Protein AF-0000000079329919 (afdb_homodimer)

Nearest PDB structures (foldseek):
  3fn9-assembly2_C  TM=5.606E-01  e=7.679E-01  Bacteroides fragilis NCTC 9343
  5t99-assembly1_A  TM=4.012E-01  e=4.952E-01  Bacteroides uniformis
  8dhe-assembly1_C  TM=5.163E-01  e=2.430E+00  Tannerella forsythia
  5t99-assembly2_B  TM=3.836E-01  e=5.231E-01  Bacteroides uniformis
  3fn9-assembly2_C  TM=5.616E-01  e=5.674E-01  Bacteroides fragilis NCTC 9343

Radius of gyration: 20.64 Å; Cα contacts (8 Å, |Δi|>4): 459; chains: 2; bounding box: 26×61×51 Å

Foldseek 3Di:
DQDQVNLVVVLVVVVQFFPFKWKAAPNDIDTFHWDDWDDDRFKIKTKTKDALVGAAKIAWIFTAGPVRDTPDTDGDIDGDHNPDMDIDMDMDGDDDDDD/DQDQVNLVVVLVVVVQFFPFKWKAAPNDIDTFHWDDWDDDRFKIKTKTKDALVGFAKIAWIFTAGPVGDTPDTDGDIDGDHNPDMDIDMDMDGDDDDDD

Organism: NCBI:txid704125

Secondary structure (DSSP, 8-state):
-B-HHHHHHHHHHHHHHEEEEEEEETTEEEEE-EEEEEEETTEEEEEEEE-TT--EEEEEEEEEETTS-EEEEE---EEE-SSS-EEEEEEEEEEE---/-B-HHHHHHHHHHHHHHEEEEEEEETTEEEEE-EEEEEEETTEEEEEEEE-TT--EEEEEEEEEETTS-EEEEE---EEE-SSS-EEEEEEEEEEE---

Structure (mmCIF, N/CA/C/O backbone):
data_AF-0000000079329919-model_v1
#
loop_
_entity.id
_entity.type
_entity.pdbx_description
1 polymer 'Uncharacterized protein'
#
loop_
_atom_site.group_PDB
_atom_site.id
_atom_site.type_symbol
_atom_site.label_atom_id
_atom_site.label_alt_id
_atom_site.label_comp_id
_atom_site.label_asym_id
_atom_site.label_entity_id
_atom_site.label_seq_id
_atom_site.pdbx_PDB_ins_code
_atom_site.Cartn_x
_atom_site.Cartn_y
_atom_site.Cartn_z
_atom_site.occupancy
_atom_site.B_iso_or_equiv
_atom_site.auth_seq_id
_atom_site.auth_comp_id
_atom_site.auth_asym_id
_atom_site.auth_atom_id
_atom_site.pdbx_PDB_model_num
ATOM 1 N N . MET A 1 1 ? -3.332 -14.57 -0.593 1 87.69 1 MET A N 1
ATOM 2 C CA . MET A 1 1 ? -3.223 -13.797 0.636 1 87.69 1 MET A CA 1
ATOM 3 C C . MET A 1 1 ? -1.919 -13 0.662 1 87.69 1 MET A C 1
ATOM 5 O O . MET A 1 1 ? -0.884 -13.484 0.2 1 87.69 1 MET A O 1
ATOM 9 N N . ILE A 1 2 ? -1.932 -11.758 1.037 1 95.25 2 ILE A N 1
ATOM 10 C CA . ILE A 1 2 ? -0.717 -10.984 1.27 1 95.25 2 ILE A CA 1
ATOM 11 C C . ILE A 1 2 ? -0.01 -11.5 2.523 1 95.25 2 ILE A C 1
ATOM 13 O O . ILE A 1 2 ? -0.656 -11.781 3.533 1 95.25 2 ILE A O 1
ATOM 17 N N . THR A 1 3 ? 1.274 -11.625 2.455 1 96.31 3 THR A N 1
ATOM 18 C CA . THR A 1 3 ? 2.027 -12.141 3.594 1 96.31 3 THR A CA 1
ATOM 19 C C . THR A 1 3 ? 2.33 -11.023 4.59 1 96.31 3 THR A C 1
ATOM 21 O O . THR A 1 3 ? 2.201 -9.844 4.266 1 96.31 3 THR A O 1
ATOM 24 N N . GLU A 1 4 ? 2.742 -11.438 5.84 1 95.75 4 GLU A N 1
ATOM 25 C CA . GLU A 1 4 ? 3.186 -10.445 6.82 1 95.75 4 GLU A CA 1
ATOM 26 C C . GLU A 1 4 ? 4.391 -9.664 6.309 1 95.75 4 GLU A C 1
ATOM 28 O O . GLU A 1 4 ? 4.461 -8.445 6.48 1 95.75 4 GLU A O 1
ATOM 33 N N . LYS A 1 5 ? 5.309 -10.359 5.703 1 96.69 5 LYS A N 1
ATOM 34 C CA . LYS A 1 5 ? 6.469 -9.688 5.125 1 96.69 5 LYS A CA 1
ATOM 35 C C . LYS A 1 5 ? 6.051 -8.703 4.035 1 96.69 5 LYS A C 1
ATOM 37 O O . LYS A 1 5 ? 6.602 -7.605 3.936 1 96.69 5 LYS A O 1
ATOM 42 N N . GLY A 1 6 ? 5.09 -9.148 3.199 1 97 6 GLY A N 1
ATOM 43 C CA . GLY A 1 6 ? 4.562 -8.266 2.17 1 97 6 GLY A CA 1
ATOM 44 C C . GLY A 1 6 ? 3.951 -6.996 2.73 1 97 6 GLY A C 1
ATOM 45 O O . GLY A 1 6 ? 4.238 -5.898 2.248 1 97 6 GLY A O 1
ATOM 46 N N . ILE A 1 7 ? 3.225 -7.137 3.789 1 97.44 7 ILE A N 1
ATOM 47 C CA . ILE A 1 7 ? 2.578 -5.996 4.426 1 97.44 7 ILE A CA 1
ATOM 48 C C . ILE A 1 7 ? 3.637 -5.031 4.957 1 97.44 7 ILE A C 1
ATOM 50 O O . ILE A 1 7 ? 3.551 -3.822 4.738 1 97.44 7 ILE A O 1
ATOM 54 N N . ASN A 1 8 ? 4.609 -5.594 5.586 1 97.5 8 ASN A N 1
ATOM 55 C CA . ASN A 1 8 ? 5.656 -4.758 6.168 1 97.5 8 ASN A CA 1
ATOM 56 C C . ASN A 1 8 ? 6.445 -4.016 5.094 1 97.5 8 ASN A C 1
ATOM 58 O O . ASN A 1 8 ? 6.781 -2.844 5.262 1 97.5 8 ASN A O 1
ATOM 62 N N . LYS A 1 9 ? 6.719 -4.645 4.016 1 97.75 9 LYS A N 1
ATOM 63 C CA . LYS A 1 9 ? 7.453 -3.994 2.932 1 97.75 9 LYS A CA 1
ATOM 64 C C . LYS A 1 9 ? 6.621 -2.885 2.293 1 97.75 9 LYS A C 1
ATOM 66 O O . LYS A 1 9 ? 7.137 -1.801 2.01 1 97.75 9 LYS A O 1
ATOM 71 N N . ILE A 1 10 ? 5.355 -3.166 2.096 1 97.56 10 ILE A N 1
ATOM 72 C CA . ILE A 1 10 ? 4.473 -2.162 1.509 1 97.56 10 ILE A CA 1
ATOM 73 C C . ILE A 1 10 ? 4.336 -0.978 2.463 1 97.56 10 ILE A C 1
ATOM 75 O O . ILE A 1 10 ? 4.406 0.179 2.039 1 97.56 10 ILE A O 1
ATOM 79 N N . ALA A 1 11 ? 4.168 -1.298 3.752 1 97.69 11 ALA A N 1
ATOM 80 C CA . ALA A 1 11 ? 4.09 -0.236 4.75 1 97.69 11 ALA A CA 1
ATOM 81 C C . ALA A 1 11 ? 5.332 0.646 4.715 1 97.69 11 ALA A C 1
ATOM 83 O O . ALA A 1 11 ? 5.234 1.875 4.711 1 97.69 11 ALA A O 1
ATOM 84 N N . ASN A 1 12 ? 6.418 0.042 4.594 1 97.5 12 ASN A N 1
ATOM 85 C CA . ASN A 1 12 ? 7.672 0.789 4.559 1 97.5 12 ASN A CA 1
ATOM 86 C C . ASN A 1 12 ? 7.789 1.623 3.287 1 97.5 12 ASN A C 1
ATOM 88 O O . ASN A 1 12 ? 8.352 2.719 3.309 1 97.5 12 ASN A O 1
ATOM 92 N N . LEU A 1 13 ? 7.316 1.142 2.213 1 97.25 13 LEU A N 1
ATOM 93 C CA . LEU A 1 13 ? 7.305 1.908 0.972 1 97.25 13 LEU A CA 1
ATOM 94 C C . LEU A 1 13 ? 6.434 3.152 1.109 1 97.25 13 LEU A C 1
ATOM 96 O O . LEU A 1 13 ? 6.797 4.227 0.626 1 97.25 13 LEU A O 1
ATOM 100 N N . ILE A 1 14 ? 5.352 2.963 1.767 1 97.88 14 ILE A N 1
ATOM 101 C CA . ILE A 1 14 ? 4.449 4.094 1.963 1 97.88 14 ILE A CA 1
ATOM 102 C C . ILE A 1 14 ? 5.121 5.141 2.85 1 97.88 14 ILE A C 1
ATOM 104 O O . ILE A 1 14 ? 5.07 6.336 2.555 1 97.88 14 ILE A O 1
ATOM 108 N N . VAL A 1 15 ? 5.73 4.66 3.898 1 97.81 15 VAL A N 1
ATOM 109 C CA . VAL A 1 15 ? 6.441 5.57 4.789 1 97.81 15 VAL A CA 1
ATOM 110 C C . VAL A 1 15 ? 7.508 6.328 4.008 1 97.81 15 VAL A C 1
ATOM 112 O O . VAL A 1 15 ? 7.672 7.539 4.18 1 97.81 15 VAL A O 1
ATOM 115 N N . GLY A 1 16 ? 8.18 5.637 3.168 1 97.5 16 GLY A N 1
ATOM 116 C CA . GLY A 1 16 ? 9.219 6.25 2.354 1 97.5 16 GLY A CA 1
ATOM 117 C C . GLY A 1 16 ? 8.672 7.262 1.361 1 97.5 16 GLY A C 1
ATOM 118 O O . GLY A 1 16 ? 9.398 8.148 0.914 1 97.5 16 GLY A O 1
ATOM 119 N N . LEU A 1 17 ? 7.469 7.105 0.936 1 97.69 17 LEU A N 1
ATOM 120 C CA . LEU A 1 17 ? 6.793 8 0.004 1 97.69 17 LEU A CA 1
ATOM 121 C C . LEU A 1 17 ? 6.48 9.336 0.666 1 97.69 17 LEU A C 1
ATOM 123 O O . LEU A 1 17 ? 6.492 10.383 0.005 1 97.69 17 LEU A O 1
ATOM 127 N N . VAL A 1 18 ? 6.277 9.344 2.002 1 98.44 18 VAL A N 1
ATOM 128 C CA . VAL A 1 18 ? 5.859 10.531 2.734 1 98.44 18 VAL A CA 1
ATOM 129 C C . VAL A 1 18 ? 7.086 11.359 3.115 1 98.44 18 VAL A C 1
ATOM 131 O O . VAL A 1 18 ? 7.961 10.883 3.84 1 98.44 18 VAL A O 1
ATOM 134 N N . LYS A 1 19 ? 7.152 12.516 2.635 1 98.5 19 LYS A N 1
ATOM 135 C CA . LYS A 1 19 ? 8.242 13.43 2.955 1 98.5 19 LYS A CA 1
ATOM 136 C C . LYS A 1 19 ? 7.98 14.164 4.27 1 98.5 19 LYS A C 1
ATOM 138 O O . LYS A 1 19 ? 8.891 14.344 5.082 1 98.5 19 LYS A O 1
ATOM 143 N N . LYS A 1 20 ? 6.746 14.617 4.445 1 98.75 20 LYS A N 1
ATOM 144 C CA . LYS A 1 20 ? 6.395 15.438 5.602 1 98.75 20 LYS A CA 1
ATOM 145 C C . LYS A 1 20 ? 4.883 15.516 5.781 1 98.75 20 LYS A C 1
ATOM 147 O O . LYS A 1 20 ? 4.125 15.156 4.879 1 98.75 20 LYS A O 1
ATOM 152 N N . GLY A 1 21 ? 4.477 15.938 6.992 1 98.75 21 GLY A N 1
ATOM 153 C CA . GLY A 1 21 ? 3.145 16.469 7.207 1 98.75 21 GLY A CA 1
ATOM 154 C C . GLY A 1 21 ? 3.049 17.969 6.922 1 98.75 21 GLY A C 1
ATOM 155 O O . GLY A 1 21 ? 4.059 18.672 6.949 1 98.75 21 GLY A O 1
ATOM 156 N N . GLN A 1 22 ? 1.877 18.406 6.637 1 98.69 22 GLN A N 1
ATOM 157 C CA . GLN A 1 22 ? 1.579 19.828 6.465 1 98.69 22 GLN A CA 1
ATOM 158 C C . GLN A 1 22 ? 0.211 20.172 7.043 1 98.69 22 GLN A C 1
ATOM 160 O O . GLN A 1 22 ? -0.762 19.438 6.836 1 98.69 22 GLN A O 1
ATOM 165 N N . VAL A 1 23 ? 0.198 21.25 7.801 1 98.69 23 VAL A N 1
ATOM 166 C CA . VAL A 1 23 ? -1.065 21.719 8.367 1 98.69 23 VAL A CA 1
ATOM 167 C C . VAL A 1 23 ? -1.223 23.219 8.109 1 98.69 23 VAL A C 1
ATOM 169 O O . VAL A 1 23 ? -0.235 23.922 7.898 1 98.69 23 VAL A O 1
ATOM 172 N N . THR A 1 24 ? -2.432 23.656 8.117 1 98.5 24 THR A N 1
ATOM 173 C CA . THR A 1 24 ? -2.715 25.094 8.125 1 98.5 24 THR A CA 1
ATOM 174 C C . THR A 1 24 ? -3.141 25.547 9.516 1 98.5 24 THR A C 1
ATOM 176 O O . THR A 1 24 ? -4.09 25 10.086 1 98.5 24 THR A O 1
ATOM 179 N N . VAL A 1 25 ? -2.391 26.5 10.023 1 97.75 25 VAL A N 1
ATOM 180 C CA . VAL A 1 25 ? -2.678 27.078 11.328 1 97.75 25 VAL A CA 1
ATOM 181 C C . VAL A 1 25 ? -2.979 28.562 11.188 1 97.75 25 VAL A C 1
ATOM 183 O O . VAL A 1 25 ? -2.104 29.344 10.812 1 97.75 25 VAL A O 1
ATOM 186 N N . GLU A 1 26 ? -4.227 28.922 11.461 1 97.5 26 GLU A N 1
ATOM 187 C CA . GLU A 1 26 ? -4.641 30.312 11.344 1 97.5 26 GLU A CA 1
ATOM 188 C C . GLU A 1 26 ? -4.32 30.875 9.961 1 97.5 26 GLU A C 1
ATOM 190 O O . GLU A 1 26 ? -3.758 31.969 9.844 1 97.5 26 GLU A O 1
ATOM 195 N N . GLY A 1 27 ? -4.441 30.047 8.984 1 97.19 27 GLY A N 1
ATOM 196 C CA . GLY A 1 27 ? -4.316 30.484 7.602 1 97.19 27 GLY A CA 1
ATOM 197 C C . GLY A 1 27 ? -2.908 30.344 7.055 1 97.19 27 GLY A C 1
ATOM 198 O O . GLY A 1 27 ? -2.666 30.594 5.875 1 97.19 27 GLY A O 1
ATOM 199 N N . ILE A 1 28 ? -1.953 29.953 7.914 1 98 28 ILE A N 1
ATOM 200 C CA . ILE A 1 28 ? -0.567 29.812 7.484 1 98 28 ILE A CA 1
ATOM 201 C C . ILE A 1 28 ? -0.213 28.328 7.391 1 98 28 ILE A C 1
ATOM 203 O O . ILE A 1 28 ? -0.409 27.578 8.344 1 98 28 ILE A O 1
ATOM 207 N N . THR A 1 29 ? 0.323 27.953 6.285 1 98.25 29 THR A N 1
ATOM 208 C CA . THR A 1 29 ? 0.735 26.562 6.082 1 98.25 29 THR A CA 1
ATOM 209 C C . THR A 1 29 ? 2.088 26.297 6.734 1 98.25 29 THR A C 1
ATOM 211 O O . THR A 1 29 ? 3.033 27.078 6.551 1 98.25 29 THR A O 1
ATOM 214 N N . LYS A 1 30 ? 2.154 25.234 7.5 1 98.38 30 LYS A N 1
ATOM 215 C CA . LYS A 1 30 ? 3.371 24.844 8.211 1 98.38 30 LYS A CA 1
ATOM 216 C C . LYS A 1 30 ? 3.707 23.375 7.973 1 98.38 30 LYS A C 1
ATOM 218 O O . LYS A 1 30 ? 2.814 22.531 7.953 1 98.38 30 LYS A O 1
ATOM 223 N N . ASP A 1 31 ? 4.984 23.094 7.875 1 98.38 31 ASP A N 1
ATOM 224 C CA . ASP A 1 31 ? 5.453 21.719 7.762 1 98.38 31 ASP A CA 1
ATOM 225 C C . ASP A 1 31 ? 5.586 21.078 9.133 1 98.38 31 ASP A C 1
ATOM 227 O O . ASP A 1 31 ? 5.895 21.75 10.117 1 98.38 31 ASP A O 1
ATOM 231 N N . VAL A 1 32 ? 5.289 19.844 9.117 1 98.56 32 VAL A N 1
ATOM 232 C CA . VAL A 1 32 ? 5.422 19.062 10.336 1 98.56 32 VAL A CA 1
ATOM 233 C C . VAL A 1 32 ? 6.215 17.781 10.047 1 98.56 32 VAL A C 1
ATOM 235 O O . VAL A 1 32 ? 5.934 17.078 9.07 1 98.56 32 VAL A O 1
ATOM 238 N N . GLU A 1 33 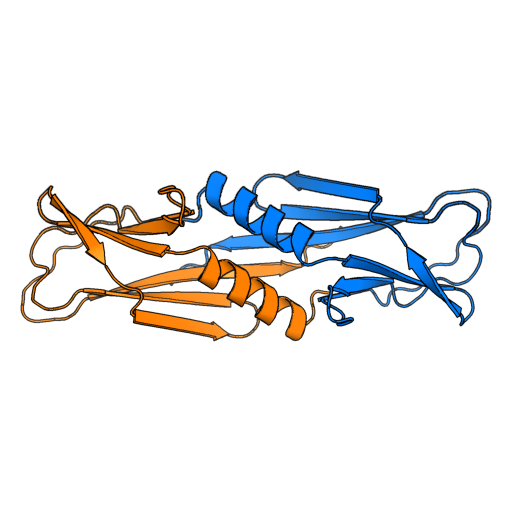? 7.199 17.5 10.898 1 97.94 33 GLU A N 1
ATOM 239 C CA . GLU A 1 33 ? 7.945 16.266 10.742 1 97.94 33 GLU A CA 1
ATOM 240 C C . GLU A 1 33 ? 7.117 15.055 11.195 1 97.94 33 GLU A C 1
ATOM 242 O O . GLU A 1 33 ? 6.293 15.172 12.102 1 97.94 33 GLU A O 1
ATOM 247 N N . LEU A 1 34 ? 7.41 13.922 10.594 1 98.44 34 LEU A N 1
ATOM 248 C CA . LEU A 1 34 ? 6.789 12.695 11.078 1 98.44 34 LEU A CA 1
ATOM 249 C C . LEU A 1 34 ? 7.258 12.367 12.492 1 98.44 34 LEU A C 1
ATOM 251 O O . LEU A 1 34 ? 8.461 12.375 12.766 1 98.44 34 LEU A O 1
ATOM 255 N N . TYR A 1 35 ? 6.293 12.117 13.297 1 98.38 35 TYR A N 1
ATOM 256 C CA . TYR A 1 35 ? 6.594 11.836 14.695 1 98.38 35 TYR A CA 1
ATOM 257 C C . TYR A 1 35 ? 6.91 10.359 14.898 1 98.38 35 TYR A C 1
ATOM 259 O O . TYR A 1 35 ? 7.898 10.016 15.547 1 98.38 35 TYR A O 1
ATOM 267 N N . ARG A 1 36 ? 6.09 9.5 14.297 1 98.12 36 ARG A N 1
ATOM 268 C CA . ARG A 1 36 ? 6.227 8.062 14.461 1 98.12 36 ARG A CA 1
ATOM 269 C C . ARG A 1 36 ? 5.359 7.312 13.453 1 98.12 36 A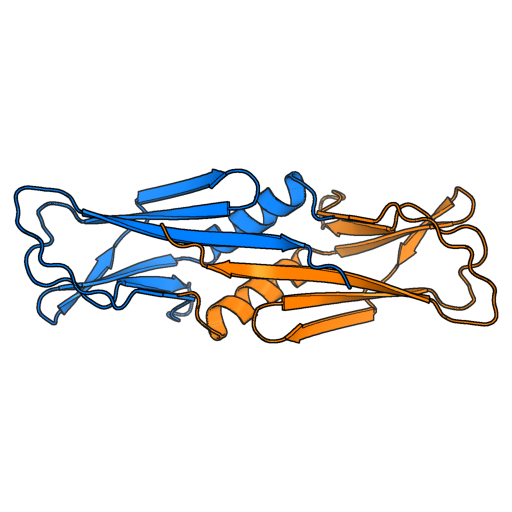RG A C 1
ATOM 271 O O . ARG A 1 36 ? 4.418 7.875 12.898 1 98.12 36 ARG A O 1
ATOM 278 N N . THR A 1 37 ? 5.828 6.105 13.188 1 98.25 37 THR A N 1
ATOM 279 C CA . THR A 1 37 ? 5 5.188 12.406 1 98.25 37 THR A CA 1
ATOM 280 C C . THR A 1 37 ? 4.867 3.846 13.117 1 98.25 37 THR A C 1
ATOM 282 O O . THR A 1 37 ? 5.727 3.471 13.914 1 98.25 37 THR A O 1
ATOM 285 N N . ALA A 1 38 ? 3.785 3.209 12.852 1 97.69 38 ALA A N 1
ATOM 286 C CA . ALA A 1 38 ? 3.545 1.88 13.406 1 97.69 38 ALA A CA 1
ATOM 287 C C . ALA A 1 38 ? 2.75 1.012 12.438 1 97.69 38 ALA A C 1
ATOM 289 O O . ALA A 1 38 ? 1.843 1.499 11.758 1 97.69 38 ALA A O 1
ATOM 290 N N . VAL A 1 39 ? 3.156 -0.273 12.469 1 96.81 39 VAL A N 1
ATOM 291 C CA . VAL A 1 39 ? 2.375 -1.253 11.719 1 96.81 39 VAL A CA 1
ATOM 292 C C . VAL A 1 39 ? 1.75 -2.26 12.688 1 96.81 39 VAL A C 1
ATOM 294 O O . VAL A 1 39 ? 2.445 -2.84 13.523 1 96.81 39 VAL A O 1
ATOM 297 N N . ASN A 1 40 ? 0.479 -2.334 12.602 1 95.62 40 ASN A N 1
ATOM 298 C CA . ASN A 1 40 ? -0.262 -3.361 13.328 1 95.62 40 ASN A CA 1
ATOM 299 C C . ASN A 1 40 ? -1.045 -4.262 12.383 1 95.62 40 ASN A C 1
ATOM 301 O O . ASN A 1 40 ? -2.113 -3.883 11.891 1 95.62 40 ASN A O 1
ATOM 305 N N . LYS A 1 41 ? -0.515 -5.555 12.211 1 94.25 41 LYS A N 1
ATOM 306 C CA . LYS A 1 41 ? -1.112 -6.504 11.273 1 94.25 41 LYS A CA 1
ATOM 307 C C . LYS A 1 41 ? -1.162 -5.93 9.859 1 94.25 41 LYS A C 1
ATOM 309 O O . LYS A 1 41 ? -0.138 -5.855 9.18 1 94.25 41 LYS A O 1
ATOM 314 N N . ASP A 1 42 ? -2.346 -5.426 9.445 1 95.69 42 ASP A N 1
ATOM 315 C CA . ASP A 1 42 ? -2.508 -4.977 8.062 1 95.69 42 ASP A CA 1
ATOM 316 C C . ASP A 1 42 ? -2.73 -3.469 8 1 95.69 42 ASP A C 1
ATOM 318 O O . ASP A 1 42 ? -3.225 -2.949 6.996 1 95.69 42 ASP A O 1
ATOM 322 N N . THR A 1 43 ? -2.418 -2.791 9.203 1 97.56 43 THR A N 1
ATOM 323 C CA . THR A 1 43 ? -2.707 -1.363 9.273 1 97.56 43 THR A CA 1
ATOM 324 C C . THR A 1 43 ? -1.441 -0.569 9.578 1 97.56 43 THR A C 1
ATOM 326 O O . THR A 1 43 ? -0.749 -0.853 10.562 1 97.56 43 THR A O 1
ATOM 329 N N . LEU A 1 44 ? -1.135 0.398 8.734 1 98.12 44 LEU A N 1
ATOM 330 C CA . LEU A 1 44 ? -0.081 1.381 8.961 1 98.12 44 LEU A CA 1
ATOM 331 C C . LEU A 1 44 ? -0.652 2.66 9.562 1 98.12 44 LEU A C 1
ATOM 333 O O . LEU A 1 44 ? -1.646 3.195 9.062 1 98.12 44 LEU A O 1
ATOM 337 N N . LYS A 1 45 ? 0.008 3.127 10.602 1 98.06 45 LYS A N 1
ATOM 338 C CA . LYS A 1 45 ? -0.319 4.422 11.195 1 98.06 45 LYS A CA 1
ATOM 339 C C . LYS A 1 45 ? 0.864 5.379 11.109 1 98.06 45 LYS A C 1
ATOM 341 O O . LYS A 1 45 ? 2.004 4.996 11.375 1 98.06 45 LYS A O 1
ATOM 346 N N . ILE A 1 46 ? 0.561 6.551 10.688 1 98.12 46 ILE A N 1
ATOM 347 C CA . ILE A 1 46 ? 1.537 7.633 10.656 1 98.12 46 ILE A CA 1
ATOM 348 C C . ILE A 1 46 ? 1.095 8.758 11.586 1 98.12 46 ILE A C 1
ATOM 350 O O . ILE A 1 46 ? -0.022 9.266 11.469 1 98.12 46 ILE A O 1
ATOM 354 N N . PHE A 1 47 ? 2.02 9.125 12.453 1 98.31 47 PHE A N 1
ATOM 355 C CA . PHE A 1 47 ? 1.695 10.086 13.5 1 98.31 47 PHE A CA 1
ATOM 356 C C . PHE A 1 47 ? 2.414 11.406 13.258 1 98.31 47 PHE A C 1
ATOM 358 O O . PHE A 1 47 ? 3.615 11.43 12.984 1 98.31 47 PHE A O 1
ATOM 365 N N . LEU A 1 48 ? 1.667 12.453 13.336 1 98.25 48 LEU A N 1
ATOM 366 C CA . LEU A 1 48 ? 2.217 13.797 13.477 1 98.25 48 LEU A CA 1
ATOM 367 C C . LEU A 1 48 ? 1.95 14.352 14.875 1 98.25 48 LEU A C 1
ATOM 369 O O . LEU A 1 48 ? 0.861 14.164 15.422 1 98.25 48 LEU A O 1
ATOM 373 N N . LEU A 1 49 ? 2.91 15.078 15.398 1 98.25 49 LEU A N 1
ATOM 374 C CA . LEU A 1 49 ? 2.746 15.727 16.688 1 98.25 49 LEU A CA 1
ATOM 375 C C . LEU A 1 49 ? 2.836 17.234 16.562 1 98.25 49 LEU A C 1
ATOM 377 O O . LEU A 1 49 ? 3.848 17.766 16.094 1 98.25 49 LEU A O 1
ATOM 381 N N . LEU A 1 50 ? 1.773 17.875 16.906 1 97.88 50 LEU A N 1
ATOM 382 C CA . LEU A 1 50 ? 1.778 19.328 17 1 97.88 50 LEU A CA 1
ATOM 383 C C . LEU A 1 50 ? 2.023 19.781 18.438 1 97.88 50 LEU A C 1
ATOM 385 O O . LEU A 1 50 ? 1.153 19.625 19.297 1 97.88 50 LEU A O 1
ATOM 389 N N . ASP A 1 51 ? 3.119 20.344 18.641 1 96.19 51 ASP A N 1
ATOM 390 C CA . ASP A 1 51 ? 3.469 20.766 20 1 96.19 51 ASP A CA 1
ATOM 391 C C . ASP A 1 51 ? 2.865 22.125 20.328 1 96.19 51 ASP A C 1
ATOM 393 O O . ASP A 1 51 ? 1.916 22.562 19.672 1 96.19 51 ASP A O 1
ATOM 397 N N . ASP A 1 52 ? 3.385 22.781 21.375 1 94.38 52 ASP A N 1
ATOM 398 C CA . ASP A 1 52 ? 2.775 24 21.891 1 94.38 52 ASP A CA 1
ATOM 399 C C . ASP A 1 52 ? 3.033 25.188 20.969 1 94.38 52 ASP A C 1
ATOM 401 O O . ASP A 1 52 ? 2.424 26.25 21.125 1 94.38 52 ASP A O 1
ATOM 405 N N . THR A 1 53 ? 3.896 24.953 19.906 1 93.81 53 THR A N 1
ATOM 406 C CA . THR A 1 53 ? 4.156 26.047 18.969 1 93.81 53 THR A CA 1
ATOM 407 C C . THR A 1 53 ? 3.029 26.156 17.938 1 93.81 53 THR A C 1
ATOM 409 O O . THR A 1 53 ? 2.922 27.156 17.234 1 93.81 53 THR A O 1
ATOM 412 N N . PHE A 1 54 ? 2.314 25.188 17.859 1 96.88 54 PHE A N 1
ATOM 413 C CA . PHE A 1 54 ? 1.099 25.203 17.062 1 96.88 54 PHE A CA 1
ATOM 414 C C . PHE A 1 54 ? -0.103 25.609 17.906 1 96.88 54 PHE A C 1
ATOM 416 O O . PHE A 1 54 ? -0.502 24.891 18.812 1 96.88 54 PHE A O 1
ATOM 423 N N . THR A 1 55 ? -0.7 26.703 17.641 1 96.5 55 THR A N 1
ATOM 424 C CA . THR A 1 55 ? -1.831 27.203 18.422 1 96.5 55 THR A CA 1
ATOM 425 C C . THR A 1 55 ? -2.852 27.875 17.516 1 96.5 55 THR A C 1
ATOM 427 O O . THR A 1 55 ? -2.482 28.625 16.609 1 96.5 55 THR A O 1
ATOM 430 N N . GLY A 1 56 ? -4.152 27.562 17.844 1 97.19 56 GLY A N 1
ATOM 431 C CA . GLY A 1 56 ? -5.234 28.156 17.062 1 97.19 56 GLY A CA 1
ATOM 432 C C . GLY A 1 56 ? -6.008 27.125 16.25 1 97.19 56 GLY A C 1
ATOM 433 O O . GLY A 1 56 ? -6.133 25.969 16.641 1 97.19 56 GLY A O 1
ATOM 434 N N . LYS A 1 57 ? -6.633 27.625 15.203 1 98.12 57 LYS A N 1
ATOM 435 C CA . LYS A 1 57 ? -7.43 26.781 14.312 1 98.12 57 LYS A CA 1
ATOM 436 C C . LYS A 1 57 ? -6.539 25.969 13.375 1 98.12 57 LYS A C 1
ATOM 438 O O . LYS A 1 57 ? -5.82 26.531 12.547 1 98.12 57 LYS A O 1
ATOM 443 N N . ILE A 1 58 ? -6.59 24.625 13.531 1 97.81 58 ILE A N 1
ATOM 444 C CA . ILE A 1 58 ? -5.812 23.719 12.695 1 97.81 58 ILE A CA 1
ATOM 445 C C . ILE A 1 58 ? -6.715 23.094 11.625 1 97.81 58 ILE A C 1
ATOM 447 O O . ILE A 1 58 ? -7.77 22.547 11.938 1 97.81 58 ILE A O 1
ATOM 451 N N . GLU A 1 59 ? -6.277 23.25 10.375 1 97.75 59 GLU A N 1
ATOM 452 C CA . GLU A 1 59 ? -7.008 22.719 9.234 1 97.75 59 GLU A CA 1
ATOM 453 C C . GLU A 1 59 ? -6.059 22.109 8.211 1 97.75 59 GLU A C 1
ATOM 455 O O . GLU A 1 59 ? -4.84 22.266 8.305 1 97.75 59 GLU A O 1
ATOM 460 N N . ASN A 1 60 ? -6.613 21.344 7.281 1 97.31 60 ASN A N 1
ATOM 461 C CA . ASN A 1 60 ? -5.863 20.828 6.141 1 97.31 60 ASN A CA 1
ATOM 462 C C . ASN A 1 60 ? -4.637 20.031 6.586 1 97.31 60 ASN A C 1
ATOM 464 O O . ASN A 1 60 ? -3.508 20.375 6.242 1 97.31 60 ASN A O 1
ATOM 468 N N . LYS A 1 61 ? -4.848 19.031 7.367 1 98.19 61 LYS A N 1
ATOM 469 C CA . LYS A 1 61 ? -3.789 18.125 7.777 1 98.19 61 LYS A CA 1
ATOM 470 C C . LYS A 1 61 ? -3.488 17.094 6.684 1 98.19 61 LYS A C 1
ATOM 472 O O . LYS A 1 61 ? -4.332 16.266 6.363 1 98.19 61 LYS A O 1
ATOM 477 N N . ASN A 1 62 ? -2.297 17.25 6.121 1 98.62 62 ASN A N 1
ATOM 478 C CA . ASN A 1 62 ? -1.969 16.438 4.949 1 98.62 62 ASN A CA 1
ATOM 479 C C . ASN A 1 62 ? -0.64 15.711 5.125 1 98.62 62 ASN A C 1
ATOM 481 O O . ASN A 1 62 ? 0.21 16.141 5.906 1 98.62 62 ASN A O 1
ATOM 485 N N . LEU A 1 63 ? -0.5 14.617 4.48 1 98.75 63 LEU A N 1
ATOM 486 C CA . LEU A 1 63 ? 0.804 14.031 4.199 1 98.75 63 LEU A CA 1
ATOM 487 C C . LEU A 1 63 ? 1.241 14.344 2.77 1 98.75 63 LEU A C 1
ATOM 489 O O . LEU A 1 63 ? 0.484 14.117 1.822 1 98.75 63 LEU A O 1
ATOM 493 N N . ILE A 1 64 ? 2.471 14.836 2.678 1 98.81 64 ILE A N 1
ATOM 494 C CA . ILE A 1 64 ? 3.018 15.305 1.41 1 98.81 64 ILE A CA 1
ATOM 495 C C . ILE A 1 64 ? 4.168 14.406 0.976 1 98.81 64 ILE A C 1
ATOM 497 O O . ILE A 1 64 ? 5.012 14.023 1.793 1 98.81 64 ILE A O 1
ATOM 501 N N . ASP A 1 65 ? 4.176 14.102 -0.33 1 98.38 65 ASP A N 1
ATOM 502 C CA . ASP A 1 65 ? 5.266 13.25 -0.79 1 98.38 65 ASP A CA 1
ATOM 503 C C . ASP A 1 65 ? 6.438 14.078 -1.304 1 98.38 65 ASP A C 1
ATOM 505 O O . ASP A 1 65 ? 6.449 15.305 -1.159 1 98.38 65 ASP A O 1
ATOM 509 N N . GLN A 1 66 ? 7.445 13.438 -1.86 1 95.81 66 GLN A N 1
ATOM 510 C CA . GLN A 1 66 ? 8.688 14.062 -2.297 1 95.81 66 GLN A CA 1
ATOM 511 C C . GLN A 1 66 ? 8.445 15.023 -3.455 1 95.81 66 GLN A C 1
ATOM 513 O O . GLN A 1 66 ? 9.203 15.969 -3.656 1 95.81 66 GLN A O 1
ATOM 518 N N . ASP A 1 67 ? 7.371 14.844 -4.191 1 97.19 67 ASP A N 1
ATOM 519 C CA . ASP A 1 67 ? 7.043 15.68 -5.34 1 97.19 67 ASP A CA 1
ATOM 520 C C . ASP A 1 67 ? 6.172 16.859 -4.926 1 97.19 67 ASP A C 1
ATOM 522 O O . ASP A 1 67 ? 5.75 17.656 -5.773 1 97.19 67 ASP A O 1
ATOM 526 N N . GLY A 1 68 ? 5.816 16.875 -3.686 1 97.56 68 GLY A N 1
ATOM 527 C CA . GLY A 1 68 ? 4.988 17.969 -3.189 1 97.56 68 GLY A CA 1
ATOM 528 C C . GLY A 1 68 ? 3.5 17.703 -3.334 1 97.56 68 GLY A C 1
ATOM 529 O O . GLY A 1 68 ? 2.684 18.609 -3.209 1 97.56 68 GLY A O 1
ATOM 530 N N . GLU A 1 69 ? 3.145 16.469 -3.617 1 98.19 69 GLU A N 1
ATOM 531 C CA . GLU A 1 69 ? 1.74 16.109 -3.797 1 98.19 69 GLU A CA 1
ATOM 532 C C . GLU A 1 69 ? 1.125 15.617 -2.488 1 98.19 69 GLU A C 1
ATOM 534 O O . GLU A 1 69 ? 1.806 15 -1.672 1 98.19 69 GLU A O 1
ATOM 539 N N . ILE A 1 70 ? -0.2 15.844 -2.32 1 98.5 70 ILE A N 1
ATOM 540 C CA . ILE A 1 70 ? -0.925 15.352 -1.153 1 98.5 70 ILE A CA 1
ATOM 541 C C . ILE A 1 70 ? -1.287 13.883 -1.35 1 98.5 70 ILE A C 1
ATOM 543 O O . ILE A 1 70 ? -1.991 13.531 -2.299 1 98.5 70 ILE A O 1
ATOM 547 N N . ILE A 1 71 ? -0.847 13.07 -0.424 1 97.94 71 ILE A N 1
ATOM 548 C CA . ILE A 1 71 ? -1.138 11.648 -0.492 1 97.94 71 ILE A CA 1
ATOM 549 C C . ILE A 1 71 ? -2.305 11.312 0.434 1 97.94 71 ILE A C 1
ATOM 551 O O . ILE A 1 71 ? -3.145 10.469 0.106 1 97.94 71 ILE A O 1
ATOM 555 N N . PHE A 1 72 ? -2.281 11.922 1.622 1 97.75 72 PHE A N 1
ATOM 556 C CA . PHE A 1 72 ? -3.373 11.836 2.584 1 97.75 72 PHE A CA 1
ATOM 557 C C . PHE A 1 72 ? -3.85 13.219 2.992 1 97.75 72 PHE A C 1
ATOM 559 O O . PHE A 1 72 ? -3.037 14.133 3.186 1 97.75 72 PHE A O 1
ATOM 566 N N . GLN A 1 73 ? -5.156 13.242 3.174 1 97.25 73 GLN A N 1
ATOM 567 C CA . GLN A 1 73 ? -5.715 14.523 3.586 1 97.25 73 GLN A CA 1
ATOM 568 C C . GLN A 1 73 ? -6.73 14.344 4.711 1 97.25 73 GLN A C 1
ATOM 570 O O . GLN A 1 73 ? -7.473 13.359 4.734 1 97.25 73 GLN A O 1
ATOM 575 N N . ASN A 1 74 ? -6.711 15.18 5.602 1 94.62 74 ASN A N 1
ATOM 576 C CA . ASN A 1 74 ? -7.672 15.312 6.691 1 94.62 74 ASN A CA 1
ATOM 577 C C . ASN A 1 74 ? -8.141 16.75 6.844 1 94.62 74 ASN A C 1
ATOM 579 O O . ASN A 1 74 ? -7.383 17.625 7.289 1 94.62 74 ASN A O 1
ATOM 583 N N . SER A 1 75 ? -9.398 17.016 6.543 1 92.88 75 SER A N 1
ATOM 584 C CA . SER A 1 75 ? -9.898 18.391 6.484 1 92.88 75 SER A CA 1
ATOM 585 C C . SER A 1 75 ? -10.641 18.766 7.766 1 92.88 75 SER A C 1
ATOM 587 O O . SER A 1 75 ? -11.172 19.875 7.879 1 92.88 75 SER A O 1
ATOM 589 N N . ASN A 1 76 ? -10.688 17.797 8.719 1 94.25 76 ASN A N 1
ATOM 590 C CA . ASN A 1 76 ? -11.305 18.156 9.992 1 94.25 76 ASN A CA 1
ATOM 591 C C . ASN A 1 76 ? -10.602 19.328 10.648 1 94.25 76 ASN A C 1
ATOM 593 O O . ASN A 1 76 ? -9.383 19.469 10.547 1 94.25 76 ASN A O 1
ATOM 597 N N . VAL A 1 77 ? -11.477 20.141 11.305 1 97 77 VAL A N 1
ATOM 598 C CA . VAL A 1 77 ? -10.945 21.328 11.969 1 97 77 VAL A CA 1
ATOM 599 C C . VAL A 1 77 ? -10.891 21.094 13.477 1 97 77 VAL A C 1
ATOM 601 O O . VAL A 1 77 ? -11.828 20.547 14.062 1 97 77 VAL A O 1
ATOM 604 N N . VAL A 1 78 ? -9.742 21.5 14.008 1 96.44 78 VAL A N 1
ATOM 605 C CA . VAL A 1 78 ? -9.586 21.375 15.453 1 96.44 78 VAL A CA 1
ATOM 606 C C . VAL A 1 78 ? -9.062 22.688 16.031 1 96.44 78 VAL A C 1
ATOM 608 O O . VAL A 1 78 ? -8.172 23.312 15.461 1 96.44 78 VAL A O 1
ATOM 611 N N . GLN A 1 79 ? -9.641 23.094 17.109 1 97.62 79 GLN A N 1
ATOM 612 C CA . GLN A 1 79 ? -9.078 24.203 17.891 1 97.62 79 GLN A CA 1
ATOM 613 C C . GLN A 1 79 ? -8.062 23.688 18.906 1 97.62 79 GLN A C 1
ATOM 615 O O . GLN A 1 79 ? -8.375 22.812 19.703 1 97.62 79 GLN A O 1
ATOM 620 N N . LYS A 1 80 ? -6.848 24.203 18.75 1 96.25 80 LYS A N 1
ATOM 621 C CA . LYS A 1 80 ? -5.789 23.75 19.641 1 96.25 80 LYS A CA 1
ATOM 622 C C . LYS A 1 80 ? -5.281 24.875 20.516 1 96.25 80 LYS A C 1
ATOM 624 O O . LYS A 1 80 ? -4.984 25.969 20.031 1 96.25 80 LYS A O 1
ATOM 629 N N . ASP A 1 81 ? -5.188 24.625 21.828 1 93.06 81 ASP A N 1
ATOM 630 C CA . ASP A 1 81 ? -4.562 25.609 22.719 1 93.06 81 ASP A CA 1
ATOM 631 C C . ASP A 1 81 ? -3.123 25.203 23.047 1 93.06 81 ASP A C 1
ATOM 633 O O . ASP A 1 81 ? -2.582 24.281 22.453 1 93.06 81 ASP A O 1
ATOM 637 N N . THR A 1 82 ? -2.428 25.969 23.859 1 87.88 82 THR A N 1
ATOM 638 C CA . THR A 1 82 ? -1.002 25.797 24.109 1 87.88 82 THR A CA 1
ATOM 639 C C . THR A 1 82 ? -0.771 24.719 25.172 1 87.88 82 THR A C 1
ATOM 641 O O . THR A 1 82 ? 0.37 24.328 25.422 1 87.88 82 THR A O 1
ATOM 644 N N . THR A 1 83 ? -1.745 24.25 25.688 1 83 83 THR A N 1
ATOM 645 C CA . THR A 1 83 ? -1.573 23.469 26.891 1 83 83 THR A CA 1
ATOM 646 C C . THR A 1 83 ? -1.32 22 26.562 1 83 83 THR A C 1
ATOM 648 O O . THR A 1 83 ? -0.695 21.281 27.344 1 83 83 THR A O 1
ATOM 651 N N . LYS A 1 84 ? -1.777 21.609 25.344 1 86.81 84 LYS A N 1
ATOM 652 C CA . LYS A 1 84 ? -1.642 20.188 25.047 1 86.81 84 LYS A CA 1
ATOM 653 C C . LYS A 1 84 ? -1.104 19.953 23.641 1 86.81 84 LYS A C 1
ATOM 655 O O . LYS A 1 84 ? -1.354 20.766 22.734 1 86.81 84 LYS A O 1
ATOM 660 N N . GLY A 1 85 ? -0.31 18.984 23.625 1 95 85 GLY A N 1
ATOM 661 C CA . GLY A 1 85 ? 0.029 18.5 22.297 1 95 85 GLY A CA 1
ATOM 662 C C . GLY A 1 85 ? -1.144 17.859 21.578 1 95 85 GLY A C 1
ATOM 663 O O . GLY A 1 85 ? -2.125 17.469 22.219 1 95 85 GLY A O 1
ATOM 664 N N . LEU A 1 86 ? -1.181 17.953 20.25 1 96.56 86 LEU A N 1
ATOM 665 C CA . LEU A 1 86 ? -2.188 17.297 19.422 1 96.56 86 LEU A CA 1
ATOM 666 C C . LEU A 1 86 ? -1.553 16.234 18.531 1 96.56 86 LEU A C 1
ATOM 668 O O . LEU A 1 86 ? -0.648 16.516 17.75 1 96.56 86 LEU A O 1
ATOM 672 N N . LEU A 1 87 ? -2.016 14.992 18.719 1 96.62 87 LEU A N 1
ATOM 673 C CA . LEU A 1 87 ? -1.568 13.883 17.891 1 96.62 87 LEU A CA 1
ATOM 674 C C . LEU A 1 87 ? -2.523 13.664 16.719 1 96.62 87 LEU A C 1
ATOM 676 O O . LEU A 1 87 ? -3.711 13.406 16.922 1 96.62 87 LEU A O 1
ATOM 680 N N . ILE A 1 88 ? -1.997 13.82 15.523 1 96.56 88 ILE A N 1
ATOM 681 C CA . ILE A 1 88 ? -2.734 13.516 14.305 1 96.56 88 ILE A CA 1
ATOM 682 C C . ILE A 1 88 ? -2.326 12.133 13.797 1 96.56 88 ILE A C 1
ATOM 684 O O . ILE A 1 88 ? -1.135 11.836 13.672 1 96.56 88 ILE A O 1
ATOM 688 N N . VAL A 1 89 ? -3.316 11.312 13.445 1 96.75 89 VAL A N 1
ATOM 689 C CA . VAL A 1 89 ? -3.029 9.953 12.992 1 96.75 89 VAL A CA 1
ATOM 690 C C . VAL A 1 89 ? -3.643 9.719 11.617 1 96.75 89 VAL A C 1
ATOM 692 O O . VAL A 1 89 ? -4.832 9.977 11.406 1 96.75 89 VAL A O 1
ATOM 695 N N . PHE A 1 90 ? -2.857 9.352 10.719 1 97.44 90 PHE A N 1
ATOM 696 C CA . PHE A 1 90 ? -3.311 8.789 9.453 1 97.44 90 PHE A CA 1
ATOM 697 C C . PHE A 1 90 ? -3.195 7.273 9.453 1 97.44 90 PHE A C 1
ATOM 699 O O . PHE A 1 90 ? -2.131 6.727 9.75 1 97.44 90 PHE A O 1
ATOM 706 N N . SER A 1 91 ? -4.262 6.609 9.117 1 96.81 91 SER A N 1
ATOM 707 C CA . SER A 1 91 ? -4.305 5.152 9.156 1 96.81 91 SER A CA 1
ATOM 708 C C . SER A 1 91 ? -4.695 4.57 7.801 1 96.81 91 SER A C 1
ATOM 710 O O . SER A 1 91 ? -5.688 4.992 7.203 1 96.81 91 SER A O 1
ATOM 712 N N . VAL A 1 92 ? -3.91 3.639 7.414 1 96.44 92 VAL A N 1
ATOM 713 C CA . VAL A 1 92 ? -4.191 2.994 6.137 1 96.44 92 VAL A CA 1
ATOM 714 C C . VAL A 1 92 ? -4.152 1.477 6.301 1 96.44 92 VAL A C 1
ATOM 716 O O . VAL A 1 92 ? -3.211 0.934 6.883 1 96.44 92 VAL A O 1
ATOM 719 N N . LYS A 1 93 ? -5.176 0.834 5.812 1 96.75 93 LYS A N 1
ATOM 720 C CA . LYS A 1 93 ? -5.242 -0.625 5.812 1 96.75 93 LYS A CA 1
ATOM 721 C C . LYS A 1 93 ? -4.898 -1.191 4.441 1 96.75 93 LYS A C 1
ATOM 723 O O . LYS A 1 93 ? -5.348 -0.672 3.416 1 96.75 93 LYS A O 1
ATOM 728 N N . ILE A 1 94 ? -4.086 -2.248 4.402 1 96 94 ILE A N 1
ATOM 729 C CA . ILE A 1 94 ? -3.711 -3.016 3.217 1 96 94 ILE A CA 1
ATOM 730 C C . ILE A 1 94 ? -4.285 -4.426 3.316 1 96 94 ILE A C 1
ATOM 732 O O . ILE A 1 94 ? -3.885 -5.207 4.184 1 96 94 ILE A O 1
ATOM 736 N N . SER A 1 95 ? -5.195 -4.719 2.396 1 94.75 95 SER A N 1
ATOM 737 C CA . SER A 1 95 ? -5.855 -6.012 2.561 1 94.75 95 SER A CA 1
ATOM 738 C C . SER A 1 95 ? -6.117 -6.672 1.212 1 94.75 95 SER A C 1
ATOM 740 O O . SER A 1 95 ? -6.277 -5.988 0.199 1 94.75 95 SER A O 1
ATOM 742 N N . GLU A 1 96 ? -6.121 -7.965 1.277 1 92.5 96 GLU A N 1
ATOM 743 C CA . GLU A 1 96 ? -6.477 -8.727 0.087 1 92.5 96 GLU A CA 1
ATOM 744 C C . GLU A 1 96 ? -7.98 -8.672 -0.175 1 92.5 96 GLU A C 1
ATOM 746 O O . GLU A 1 96 ? -8.781 -8.672 0.763 1 92.5 96 GLU A O 1
ATOM 751 N N . VAL A 1 97 ? -8.25 -8.586 -1.497 1 89.38 97 VAL A N 1
ATOM 752 C CA . VAL A 1 97 ? -9.656 -8.648 -1.875 1 89.38 97 VAL A CA 1
ATOM 753 C C . VAL A 1 97 ? -9.906 -9.898 -2.711 1 89.38 97 VAL A C 1
ATOM 755 O O . VAL A 1 97 ? -9.102 -10.25 -3.574 1 89.38 97 VAL A O 1
ATOM 758 N N . GLU A 1 98 ? -10.953 -10.633 -2.385 1 77.94 98 GLU A N 1
ATOM 759 C CA . GLU A 1 98 ? -11.32 -11.82 -3.15 1 77.94 98 GLU A CA 1
ATOM 760 C C . GLU A 1 98 ? -11.727 -11.453 -4.574 1 77.94 98 GLU A C 1
ATOM 762 O O . GLU A 1 98 ? -12.391 -10.438 -4.797 1 77.94 98 GLU A O 1
ATOM 767 N N . VAL A 1 99 ? -11.062 -12.188 -5.488 1 67.12 99 VAL A N 1
ATOM 768 C CA . VAL A 1 99 ? -11.422 -11.984 -6.887 1 67.12 99 VAL A CA 1
ATOM 769 C C . VAL A 1 99 ? -12.68 -12.781 -7.223 1 67.12 99 VAL A C 1
ATOM 771 O O . VAL A 1 99 ? -12.914 -13.844 -6.652 1 67.12 99 VAL A O 1
ATOM 774 N N . MET B 1 1 ? -8.406 11.188 4.688 1 87.62 1 MET B N 1
ATOM 775 C CA . MET B 1 1 ? -8.703 10.367 3.516 1 87.62 1 MET B CA 1
ATOM 776 C C . MET B 1 1 ? -7.484 10.25 2.607 1 87.62 1 MET B C 1
ATOM 778 O O . MET B 1 1 ? -6.73 11.211 2.443 1 87.62 1 MET B O 1
ATOM 782 N N . ILE B 1 2 ? -7.164 9.086 2.115 1 95.19 2 ILE B N 1
ATOM 783 C CA . ILE B 1 2 ? -6.141 8.914 1.092 1 95.19 2 ILE B CA 1
ATOM 784 C C . ILE B 1 2 ? -6.637 9.477 -0.237 1 95.19 2 ILE B C 1
ATOM 786 O O . ILE B 1 2 ? -7.797 9.273 -0.61 1 95.19 2 ILE B O 1
ATOM 790 N N . THR B 1 3 ? -5.785 10.18 -0.931 1 96.31 3 THR B N 1
ATOM 791 C CA . THR B 1 3 ? -6.188 10.789 -2.195 1 96.31 3 THR B CA 1
ATOM 792 C C . THR B 1 3 ? -6.074 9.781 -3.338 1 96.31 3 THR B C 1
ATOM 794 O O . THR B 1 3 ? -5.441 8.734 -3.189 1 96.31 3 THR B O 1
ATOM 797 N N . GLU B 1 4 ? -6.723 10.133 -4.504 1 95.69 4 GLU B N 1
ATOM 798 C CA . GLU B 1 4 ? -6.57 9.305 -5.699 1 95.69 4 GLU B CA 1
ATOM 799 C C . GLU B 1 4 ? -5.109 9.234 -6.137 1 95.69 4 GLU B C 1
ATOM 801 O O . GLU B 1 4 ? -4.617 8.164 -6.508 1 95.69 4 GLU B O 1
ATOM 806 N N . LYS B 1 5 ? -4.441 10.359 -6.102 1 96.69 5 LYS B N 1
ATOM 807 C CA . LYS B 1 5 ? -3.021 10.383 -6.441 1 96.69 5 LYS B CA 1
ATOM 808 C C . LYS B 1 5 ? -2.211 9.508 -5.492 1 96.69 5 LYS B C 1
ATOM 810 O O . LYS B 1 5 ? -1.297 8.797 -5.918 1 96.69 5 LYS B O 1
ATOM 815 N N . GLY B 1 6 ? -2.549 9.594 -4.188 1 96.94 6 GLY B N 1
ATOM 816 C CA . GLY B 1 6 ? -1.894 8.75 -3.203 1 96.94 6 GLY B CA 1
ATOM 817 C C . GLY B 1 6 ? -2.064 7.266 -3.482 1 96.94 6 GLY B C 1
ATOM 818 O O . GLY B 1 6 ? -1.094 6.508 -3.449 1 96.94 6 GLY B O 1
ATOM 819 N N . ILE B 1 7 ? -3.24 6.895 -3.861 1 97.38 7 ILE B N 1
ATOM 820 C CA . ILE B 1 7 ? -3.539 5.496 -4.156 1 97.38 7 ILE B CA 1
ATOM 821 C C . ILE B 1 7 ? -2.717 5.039 -5.359 1 97.38 7 ILE B C 1
ATOM 823 O O . ILE B 1 7 ? -2.104 3.971 -5.328 1 97.38 7 ILE B O 1
ATOM 827 N N . ASN B 1 8 ? -2.691 5.855 -6.348 1 97.56 8 ASN B N 1
ATOM 828 C CA . ASN B 1 8 ? -1.966 5.496 -7.562 1 97.56 8 ASN B CA 1
ATOM 829 C C . ASN B 1 8 ? -0.467 5.371 -7.305 1 97.56 8 ASN B C 1
ATOM 831 O O . ASN B 1 8 ? 0.183 4.461 -7.82 1 97.56 8 ASN B O 1
ATOM 835 N N . LYS B 1 9 ? 0.077 6.23 -6.523 1 97.75 9 LYS B N 1
ATOM 836 C CA . LYS B 1 9 ? 1.501 6.16 -6.207 1 97.75 9 LYS B CA 1
ATOM 837 C C . LYS B 1 9 ? 1.823 4.918 -5.387 1 97.75 9 LYS B C 1
ATOM 839 O O . LYS B 1 9 ? 2.822 4.238 -5.641 1 97.75 9 LYS B O 1
ATOM 844 N N . ILE B 1 10 ? 0.965 4.629 -4.426 1 97.5 10 ILE B N 1
ATOM 845 C CA . ILE B 1 10 ? 1.177 3.443 -3.602 1 97.5 10 ILE B CA 1
ATOM 846 C C . ILE B 1 10 ? 1.05 2.188 -4.457 1 97.5 10 ILE B C 1
ATOM 848 O O . ILE B 1 10 ? 1.868 1.271 -4.355 1 97.5 10 ILE B O 1
ATOM 852 N N . ALA B 1 11 ? 0.025 2.186 -5.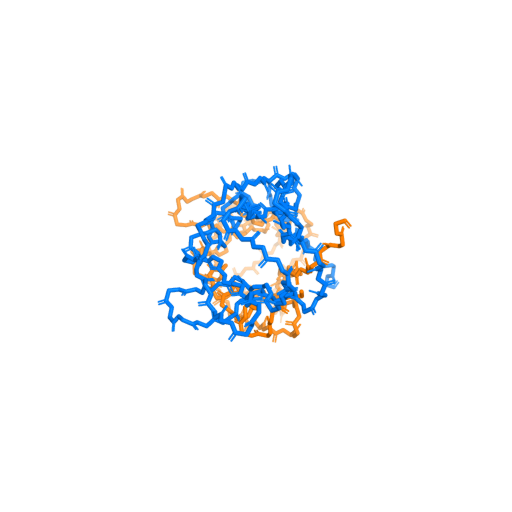324 1 97.69 11 ALA B N 1
ATOM 853 C CA . ALA B 1 11 ? -0.143 1.056 -6.234 1 97.69 11 ALA B CA 1
ATOM 854 C C . ALA B 1 11 ? 1.105 0.847 -7.086 1 97.69 11 ALA B C 1
ATOM 856 O O . ALA B 1 11 ? 1.592 -0.279 -7.219 1 97.69 11 ALA B O 1
ATOM 857 N N . ASN B 1 12 ? 1.629 1.884 -7.547 1 97.56 12 ASN B N 1
ATOM 858 C CA . ASN B 1 12 ? 2.822 1.796 -8.383 1 97.56 12 ASN B CA 1
ATOM 859 C C . ASN B 1 12 ? 4.031 1.315 -7.586 1 97.56 12 ASN B C 1
ATOM 861 O O . ASN B 1 12 ? 4.883 0.597 -8.109 1 97.56 12 ASN B O 1
ATOM 865 N N . LEU B 1 13 ? 4.137 1.696 -6.379 1 97.25 13 LEU B N 1
ATOM 866 C CA . LEU B 1 13 ? 5.211 1.214 -5.516 1 97.25 13 LEU B CA 1
ATOM 867 C C . LEU B 1 13 ? 5.102 -0.291 -5.301 1 97.25 13 LEU B C 1
ATOM 869 O O . LEU B 1 13 ? 6.113 -0.999 -5.309 1 97.25 13 LEU B O 1
ATOM 873 N N . ILE B 1 14 ? 3.904 -0.706 -5.148 1 97.88 14 ILE B N 1
ATOM 874 C CA . ILE B 1 14 ? 3.691 -2.135 -4.945 1 97.88 14 ILE B CA 1
ATOM 875 C C . ILE B 1 14 ? 4.082 -2.898 -6.211 1 97.88 14 ILE B C 1
ATOM 877 O O . ILE B 1 14 ? 4.754 -3.93 -6.137 1 97.88 14 ILE B O 1
ATOM 881 N N . VAL B 1 15 ? 3.645 -2.375 -7.328 1 97.88 15 VAL B N 1
ATOM 882 C CA . VAL B 1 15 ? 3.996 -3.006 -8.594 1 97.88 15 VAL B CA 1
ATOM 883 C C . VAL B 1 15 ? 5.516 -3.072 -8.734 1 97.88 15 VAL B C 1
ATOM 885 O O . VAL B 1 15 ? 6.062 -4.094 -9.156 1 97.88 15 VAL B O 1
ATOM 888 N N . GLY B 1 16 ? 6.156 -2.029 -8.352 1 97.5 16 GLY B N 1
ATOM 889 C CA . GLY B 1 16 ? 7.609 -1.982 -8.422 1 97.5 16 GLY B CA 1
ATOM 890 C C . GLY B 1 16 ? 8.281 -2.957 -7.477 1 97.5 16 GLY B C 1
ATOM 891 O O . GLY B 1 16 ? 9.43 -3.348 -7.691 1 97.5 16 GLY B O 1
ATOM 892 N N . LEU B 1 17 ? 7.66 -3.291 -6.402 1 97.75 17 LEU B N 1
ATOM 893 C CA . LEU B 1 17 ? 8.164 -4.23 -5.406 1 97.75 17 LEU B CA 1
ATOM 894 C C . LEU B 1 17 ? 8.156 -5.652 -5.953 1 97.75 17 LEU B C 1
ATOM 896 O O . LEU B 1 17 ? 9.016 -6.461 -5.598 1 97.75 17 LEU B O 1
ATOM 900 N N . VAL B 1 18 ? 7.234 -5.973 -6.887 1 98.44 18 VAL B N 1
ATOM 901 C CA . VAL B 1 18 ? 7.059 -7.324 -7.406 1 98.44 18 VAL B CA 1
ATOM 902 C C . VAL B 1 18 ? 8.031 -7.57 -8.555 1 98.44 18 VAL B C 1
ATOM 904 O O . VAL B 1 18 ? 7.977 -6.883 -9.578 1 98.44 18 VAL B O 1
ATOM 907 N N . LYS B 1 19 ? 8.883 -8.469 -8.406 1 98.5 19 LYS B N 1
ATOM 908 C CA . LYS B 1 19 ? 9.836 -8.844 -9.453 1 98.5 19 LYS B CA 1
ATOM 909 C C . LYS B 1 19 ? 9.211 -9.82 -10.445 1 98.5 19 LYS B C 1
ATOM 911 O O . LYS B 1 19 ? 9.422 -9.703 -11.656 1 98.5 19 LYS B O 1
ATOM 916 N N . LYS B 1 20 ? 8.469 -10.797 -9.906 1 98.69 20 LYS B N 1
ATOM 917 C CA . LYS B 1 20 ? 7.918 -11.859 -10.742 1 98.69 20 LYS B CA 1
ATOM 918 C C . LYS B 1 20 ? 6.832 -12.633 -10 1 98.69 20 LYS B C 1
ATOM 920 O O . LYS B 1 20 ? 6.691 -12.5 -8.781 1 98.69 20 LYS B O 1
ATOM 925 N N . GLY B 1 21 ? 6.039 -13.383 -10.789 1 98.75 21 GLY B N 1
ATOM 926 C CA . GLY B 1 21 ? 5.262 -14.492 -10.25 1 98.75 21 GLY B CA 1
ATOM 927 C C . GLY B 1 21 ? 6.031 -15.797 -10.203 1 98.75 21 GLY B C 1
ATOM 928 O O . GLY B 1 21 ? 7.004 -15.977 -10.938 1 98.75 21 GLY B O 1
ATOM 929 N N . GLN B 1 22 ? 5.613 -16.656 -9.367 1 98.69 22 GLN B N 1
ATOM 930 C CA . GLN B 1 22 ? 6.148 -18.016 -9.273 1 98.69 22 GLN B CA 1
ATOM 931 C C . GLN B 1 22 ? 5.047 -19.031 -8.977 1 98.69 22 GLN B C 1
ATOM 933 O O . GLN B 1 22 ? 4.191 -18.781 -8.125 1 98.69 22 GLN B O 1
ATOM 938 N N . VAL B 1 23 ? 5.078 -20.109 -9.742 1 98.69 23 VAL B N 1
ATOM 939 C CA . VAL B 1 23 ? 4.109 -21.172 -9.508 1 98.69 23 VAL B CA 1
ATOM 940 C C . VAL B 1 23 ? 4.824 -22.531 -9.453 1 98.69 23 VAL B C 1
ATOM 942 O O . VAL B 1 23 ? 5.934 -22.672 -9.977 1 98.69 23 VAL B O 1
ATOM 945 N N . THR B 1 24 ? 4.219 -23.453 -8.812 1 98.5 24 THR B N 1
ATOM 946 C CA . THR B 1 24 ? 4.668 -24.844 -8.875 1 98.5 24 THR B CA 1
ATOM 947 C C . THR B 1 24 ? 3.764 -25.656 -9.789 1 98.5 24 THR B C 1
ATOM 949 O O . THR B 1 24 ? 2.547 -25.703 -9.594 1 98.5 24 THR B O 1
ATOM 952 N N . VAL B 1 25 ? 4.395 -26.234 -10.789 1 97.81 25 VAL B N 1
ATOM 953 C CA . VAL B 1 25 ? 3.684 -27.078 -11.742 1 97.81 25 VAL B CA 1
ATOM 954 C C . VAL B 1 25 ? 4.238 -28.5 -11.68 1 97.81 25 VAL B C 1
ATOM 956 O O . VAL B 1 25 ? 5.398 -28.734 -12.031 1 97.81 25 VAL B O 1
ATOM 959 N N . GLU B 1 26 ? 3.416 -29.422 -11.211 1 97.5 26 GLU B N 1
ATOM 960 C CA . GLU B 1 26 ? 3.834 -30.812 -11.094 1 97.5 26 GLU B CA 1
ATOM 961 C C . GLU B 1 26 ? 5.117 -30.938 -10.273 1 97.5 26 GLU B C 1
ATOM 963 O O . GLU B 1 26 ? 6.055 -31.625 -10.688 1 97.5 26 GLU B O 1
ATOM 968 N N . GLY B 1 27 ? 5.238 -30.109 -9.289 1 97.19 27 GLY B N 1
ATOM 969 C CA . GLY B 1 27 ? 6.336 -30.203 -8.344 1 97.19 27 GLY B CA 1
ATOM 970 C C . GLY B 1 27 ? 7.539 -29.359 -8.727 1 97.19 27 GLY B C 1
ATOM 971 O O . GLY B 1 27 ? 8.516 -29.281 -7.977 1 97.19 27 GLY B O 1
ATOM 972 N N . ILE B 1 28 ? 7.473 -28.734 -9.922 1 98 28 ILE B N 1
ATOM 973 C CA . ILE B 1 28 ? 8.586 -27.906 -10.383 1 98 28 ILE B CA 1
ATOM 974 C C . ILE B 1 28 ? 8.219 -26.438 -10.289 1 98 28 ILE B C 1
ATOM 976 O O . ILE B 1 28 ? 7.184 -26.016 -10.812 1 98 28 ILE B O 1
ATOM 980 N N . THR B 1 29 ? 9.055 -25.688 -9.672 1 98.25 29 THR B N 1
ATOM 981 C CA . THR B 1 29 ? 8.836 -24.25 -9.539 1 98.25 29 THR B CA 1
ATOM 982 C C . THR B 1 29 ? 9.227 -23.516 -10.82 1 98.25 29 THR B C 1
ATOM 984 O O . THR B 1 29 ? 10.312 -23.75 -11.359 1 98.25 29 THR B O 1
ATOM 987 N N . LYS B 1 30 ? 8.344 -22.672 -11.297 1 98.38 30 LYS B N 1
ATOM 988 C CA . LYS B 1 30 ? 8.562 -21.906 -12.516 1 98.38 30 LYS B CA 1
ATOM 989 C C . LYS B 1 30 ? 8.266 -20.422 -12.297 1 98.38 30 LYS B C 1
ATOM 991 O O . LYS B 1 30 ? 7.305 -20.062 -11.609 1 98.38 30 LYS B O 1
ATOM 996 N N . ASP B 1 31 ? 9.062 -19.594 -12.93 1 98.38 31 ASP B N 1
ATOM 997 C CA . ASP B 1 31 ? 8.82 -18.156 -12.898 1 98.38 31 ASP B CA 1
ATOM 998 C C . ASP B 1 31 ? 7.801 -17.75 -13.961 1 98.38 31 ASP B C 1
ATOM 1000 O O . ASP B 1 31 ? 7.719 -18.359 -15.023 1 98.38 31 ASP B O 1
ATOM 1004 N N . VAL B 1 32 ? 7.062 -16.797 -13.586 1 98.56 32 VAL B N 1
ATOM 1005 C CA . VAL B 1 32 ? 6.07 -16.234 -14.492 1 98.56 32 VAL B CA 1
ATOM 1006 C C . VAL B 1 32 ? 6.207 -14.719 -14.539 1 98.56 32 VAL B C 1
ATOM 1008 O O . VAL B 1 32 ? 6.285 -14.07 -13.492 1 98.56 32 VAL B O 1
ATOM 1011 N N . GLU B 1 33 ? 6.227 -14.164 -15.742 1 97.94 33 GLU B N 1
ATOM 1012 C CA . GLU B 1 33 ? 6.266 -12.703 -15.867 1 97.94 33 GLU B CA 1
ATOM 1013 C C . GLU B 1 33 ? 4.91 -12.086 -15.531 1 97.94 33 GLU B C 1
ATOM 1015 O O . GLU B 1 33 ? 3.867 -12.703 -15.773 1 97.94 33 GLU B O 1
ATOM 1020 N N . LEU B 1 34 ? 4.949 -10.859 -15.055 1 98.38 34 LEU B N 1
ATOM 1021 C CA . LEU B 1 34 ? 3.695 -10.133 -14.875 1 98.38 34 LEU B CA 1
ATOM 1022 C C . LEU B 1 34 ? 3.02 -9.859 -16.219 1 98.38 34 LEU B C 1
ATOM 1024 O O . LEU B 1 34 ? 3.66 -9.375 -17.141 1 98.38 34 LEU B O 1
ATOM 1028 N N . TYR B 1 35 ? 1.789 -10.18 -16.234 1 98.38 35 TYR B N 1
ATOM 1029 C CA . TYR B 1 35 ? 1.033 -10.023 -17.469 1 98.38 35 TYR B CA 1
ATOM 1030 C C . TYR B 1 35 ? 0.46 -8.617 -17.578 1 98.38 35 TYR B C 1
ATOM 1032 O O . TYR B 1 35 ? 0.589 -7.969 -18.625 1 98.38 35 TYR B O 1
ATOM 1040 N N . ARG B 1 36 ? -0.138 -8.141 -16.484 1 98.12 36 ARG B N 1
ATOM 1041 C CA . ARG B 1 36 ? -0.792 -6.836 -16.469 1 98.12 36 ARG B CA 1
ATOM 1042 C C . ARG B 1 36 ? -1.112 -6.41 -15.031 1 98.12 36 ARG B C 1
ATOM 1044 O O . ARG B 1 36 ? -1.152 -7.238 -14.125 1 98.12 36 ARG B O 1
ATOM 1051 N N . THR B 1 37 ? -1.181 -5.102 -14.914 1 98.19 37 THR B N 1
ATOM 1052 C CA . THR B 1 37 ? -1.684 -4.547 -13.656 1 98.19 37 THR B CA 1
ATOM 1053 C C . THR B 1 37 ? -2.805 -3.545 -13.922 1 98.19 37 THR B C 1
ATOM 1055 O O . THR B 1 37 ? -2.877 -2.957 -15.008 1 98.19 37 THR B O 1
ATOM 1058 N N . ALA B 1 38 ? -3.664 -3.42 -12.977 1 97.69 38 ALA B N 1
ATOM 1059 C CA . ALA B 1 38 ? -4.754 -2.455 -13.055 1 97.69 38 ALA B CA 1
ATOM 1060 C C . ALA B 1 38 ? -5.09 -1.884 -11.68 1 97.69 38 ALA B C 1
ATOM 1062 O O . ALA B 1 38 ? -5.078 -2.607 -10.688 1 97.69 38 ALA B O 1
ATOM 1063 N N . VAL B 1 39 ? -5.406 -0.569 -11.734 1 96.75 39 VAL B N 1
ATOM 1064 C CA . VAL B 1 39 ? -5.914 0.071 -10.531 1 96.75 39 VAL B CA 1
ATOM 1065 C C . VAL B 1 39 ? -7.352 0.53 -10.75 1 96.75 39 VAL B C 1
ATOM 1067 O O . VAL B 1 39 ? -7.648 1.21 -11.734 1 96.75 39 VAL B O 1
ATOM 1070 N N . ASN B 1 40 ? -8.18 0.063 -9.898 1 95.62 40 ASN B N 1
ATOM 1071 C CA . ASN B 1 40 ? -9.562 0.528 -9.867 1 95.62 40 ASN B CA 1
ATOM 1072 C C . ASN B 1 40 ? -9.922 1.116 -8.508 1 95.62 40 ASN B C 1
ATOM 1074 O O . ASN B 1 40 ? -10.172 0.377 -7.551 1 95.62 40 ASN B O 1
ATOM 1078 N N . LYS B 1 41 ? -10.062 2.506 -8.484 1 94.19 41 LYS B N 1
ATOM 1079 C CA . LYS B 1 41 ? -10.328 3.223 -7.242 1 94.19 41 LYS B CA 1
ATOM 1080 C C . LYS B 1 41 ? -9.266 2.92 -6.191 1 94.19 41 LYS B C 1
ATOM 1082 O O . LYS B 1 41 ? -8.148 3.424 -6.273 1 94.19 41 LYS B O 1
ATOM 1087 N N . ASP B 1 42 ? -9.57 1.995 -5.246 1 95.62 42 ASP B N 1
ATOM 1088 C CA . ASP B 1 42 ? -8.656 1.747 -4.137 1 95.62 42 ASP B CA 1
ATOM 1089 C C . ASP B 1 42 ? -8.086 0.33 -4.199 1 95.62 42 ASP B C 1
ATOM 1091 O O . ASP B 1 42 ? -7.582 -0.187 -3.199 1 95.62 42 ASP B O 1
ATOM 1095 N N . THR B 1 43 ? -8.289 -0.32 -5.438 1 97.5 43 THR B N 1
ATOM 1096 C CA . THR B 1 43 ? -7.887 -1.717 -5.551 1 97.5 43 THR B CA 1
ATOM 1097 C C . THR B 1 43 ? -6.867 -1.896 -6.676 1 97.5 43 THR B C 1
ATOM 1099 O O . THR B 1 43 ? -7.113 -1.484 -7.812 1 97.5 43 THR B O 1
ATOM 1102 N N . LEU B 1 44 ? -5.727 -2.48 -6.355 1 98.12 44 LEU B N 1
ATOM 1103 C CA . LEU B 1 44 ? -4.723 -2.91 -7.32 1 98.12 44 LEU B CA 1
ATOM 1104 C C . LEU B 1 44 ? -4.887 -4.387 -7.656 1 98.12 44 LEU B C 1
ATOM 1106 O O . LEU B 1 44 ? -5.004 -5.223 -6.758 1 98.12 44 LEU B O 1
ATOM 1110 N N . LYS B 1 45 ? -4.867 -4.676 -8.945 1 98 45 LYS B N 1
ATOM 1111 C CA . LYS B 1 45 ? -4.855 -6.055 -9.422 1 98 45 LYS B CA 1
ATOM 1112 C C . LYS B 1 45 ? -3.584 -6.352 -10.211 1 98 45 LYS B C 1
ATOM 1114 O O . LYS B 1 45 ? -3.156 -5.543 -11.039 1 98 45 LYS B O 1
ATOM 1119 N N . ILE B 1 46 ? -3.002 -7.457 -9.883 1 98.12 46 ILE B N 1
ATOM 1120 C CA . ILE B 1 46 ? -1.844 -7.965 -10.609 1 98.12 46 ILE B CA 1
ATOM 1121 C C . ILE B 1 46 ? -2.189 -9.297 -11.258 1 98.12 46 ILE B C 1
ATOM 1123 O O . ILE B 1 46 ? -2.645 -10.227 -10.586 1 98.12 46 ILE B O 1
ATOM 1127 N N . PHE B 1 47 ? -1.921 -9.336 -12.547 1 98.25 47 PHE B N 1
ATOM 1128 C CA . PHE B 1 47 ? -2.322 -10.5 -13.336 1 98.25 47 PHE B CA 1
ATOM 1129 C C . PHE B 1 47 ? -1.104 -11.305 -13.781 1 98.25 47 P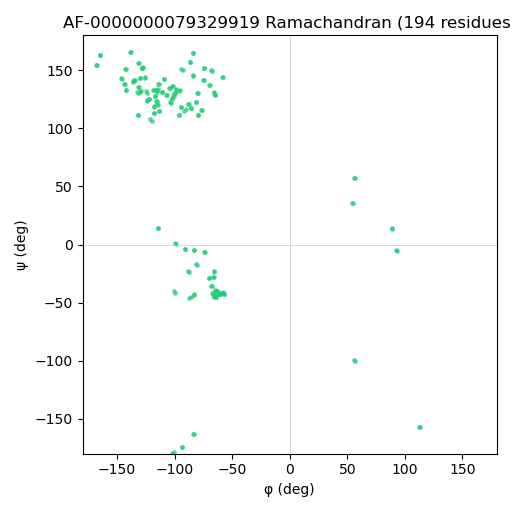HE B C 1
ATOM 1131 O O . PHE B 1 47 ? -0.129 -10.734 -14.273 1 98.25 47 PHE B O 1
ATOM 1138 N N . LEU B 1 48 ? -1.179 -12.57 -13.57 1 98.25 48 LEU B N 1
ATOM 1139 C CA . LEU B 1 48 ? -0.29 -13.531 -14.219 1 98.25 48 LEU B CA 1
ATOM 1140 C C . LEU B 1 48 ? -1.047 -14.367 -15.25 1 98.25 48 LEU B C 1
ATOM 1142 O O . LEU B 1 48 ? -2.182 -14.781 -15 1 98.25 48 LEU B O 1
ATOM 1146 N N . LEU B 1 49 ? -0.393 -14.672 -16.359 1 98.25 49 LEU B N 1
ATOM 1147 C CA . LEU B 1 49 ? -0.983 -15.531 -17.375 1 98.25 49 LEU B CA 1
ATOM 1148 C C . LEU B 1 49 ? -0.162 -16.797 -17.562 1 98.25 49 LEU B C 1
ATOM 1150 O O . LEU B 1 49 ? 1.029 -16.734 -17.875 1 98.25 49 LEU B O 1
ATOM 1154 N N . LEU B 1 50 ? -0.795 -17.891 -17.312 1 97.88 50 LEU B N 1
ATOM 1155 C CA . LEU B 1 50 ? -0.195 -19.188 -17.625 1 97.88 50 LEU B CA 1
ATOM 1156 C C . LEU B 1 50 ? -0.685 -19.703 -18.969 1 97.88 50 LEU B C 1
ATOM 1158 O O . LEU B 1 50 ? -1.843 -20.109 -19.109 1 97.88 50 LEU B O 1
ATOM 1162 N N . ASP B 1 51 ? 0.179 -19.734 -19.875 1 96.19 51 ASP B N 1
ATOM 1163 C CA . ASP B 1 51 ? -0.213 -20.156 -21.219 1 96.19 51 ASP B CA 1
ATOM 1164 C C . ASP B 1 51 ? -0.209 -21.672 -21.344 1 96.19 51 ASP B C 1
ATOM 1166 O O . ASP B 1 51 ? -0.263 -22.375 -20.328 1 96.19 51 ASP B O 1
ATOM 1170 N N . ASP B 1 52 ? -0.21 -22.188 -22.578 1 94.5 52 ASP B N 1
ATOM 1171 C CA . ASP B 1 52 ? -0.392 -23.625 -22.812 1 94.5 52 ASP B CA 1
ATOM 1172 C C . ASP B 1 52 ? 0.859 -24.406 -22.438 1 94.5 52 ASP B C 1
ATOM 1174 O O . ASP B 1 52 ? 0.828 -25.641 -22.375 1 94.5 52 ASP B O 1
ATOM 1178 N N . THR B 1 53 ? 1.976 -23.656 -22.094 1 93.94 53 THR B N 1
ATOM 1179 C CA . THR B 1 53 ? 3.188 -24.359 -21.688 1 93.94 53 THR B CA 1
ATOM 1180 C C . THR B 1 53 ? 3.098 -24.797 -20.219 1 93.94 53 THR B C 1
ATOM 1182 O O . THR B 1 53 ? 3.893 -25.609 -19.766 1 93.94 53 THR B O 1
ATOM 1185 N N . PHE B 1 54 ? 2.256 -24.234 -19.578 1 96.88 54 PHE B N 1
ATOM 1186 C CA . PHE B 1 54 ? 1.934 -24.672 -18.234 1 96.88 54 PHE B CA 1
ATOM 1187 C C . PHE B 1 54 ? 0.818 -25.719 -18.25 1 96.88 54 PHE B C 1
ATOM 1189 O O . PHE B 1 54 ? -0.312 -25.406 -18.641 1 96.88 54 PHE B O 1
ATOM 1196 N N . THR B 1 55 ? 1.064 -26.875 -17.844 1 96.56 55 THR B N 1
ATOM 1197 C CA . THR B 1 55 ? 0.077 -27.953 -17.844 1 96.56 55 THR B CA 1
ATOM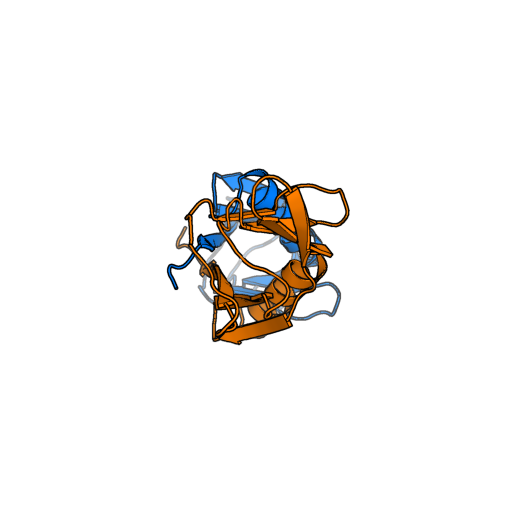 1198 C C . THR B 1 55 ? 0.247 -28.859 -16.625 1 96.56 55 THR B C 1
ATOM 1200 O O . THR B 1 55 ? 1.371 -29.203 -16.266 1 96.56 55 THR B O 1
ATOM 1203 N N . GLY B 1 56 ? -0.957 -29.203 -16.078 1 97.25 56 GLY B N 1
ATOM 1204 C CA . GLY B 1 56 ? -0.952 -30.078 -14.914 1 97.25 56 GLY B CA 1
ATOM 1205 C C . GLY B 1 56 ? -1.425 -29.391 -13.648 1 97.25 56 GLY B C 1
ATOM 1206 O O . GLY 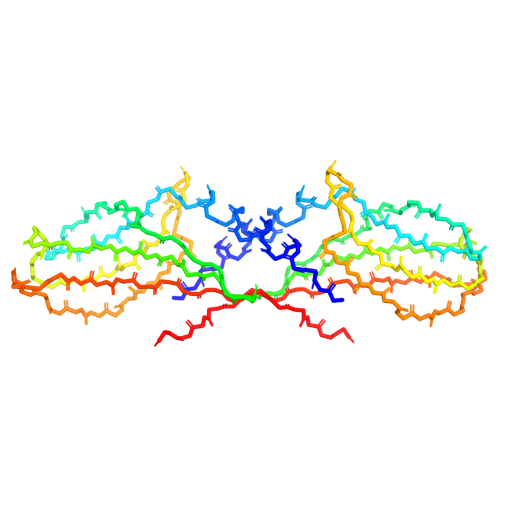B 1 56 ? -2.242 -28.469 -13.695 1 97.25 56 GLY B O 1
ATOM 1207 N N . LYS B 1 57 ? -1 -29.953 -12.539 1 98.12 57 LYS B N 1
ATOM 1208 C CA . LYS B 1 57 ? -1.381 -29.438 -11.227 1 98.12 57 LYS B CA 1
ATOM 1209 C C . LYS B 1 57 ? -0.598 -28.172 -10.891 1 98.12 57 LYS B C 1
ATOM 1211 O O . LYS B 1 57 ? 0.626 -28.219 -10.758 1 98.12 57 LYS B O 1
ATOM 1216 N N . ILE B 1 58 ? -1.327 -27.031 -10.758 1 97.81 58 ILE B N 1
ATOM 1217 C CA . ILE B 1 58 ? -0.728 -25.75 -10.422 1 97.81 58 ILE B CA 1
ATOM 1218 C C . ILE B 1 58 ? -0.97 -25.438 -8.945 1 97.81 58 ILE B C 1
ATOM 1220 O O . ILE B 1 58 ? -2.109 -25.484 -8.477 1 97.81 58 ILE B O 1
ATOM 1224 N N . GLU B 1 59 ? 0.127 -25.188 -8.242 1 97.69 59 GLU B N 1
ATOM 1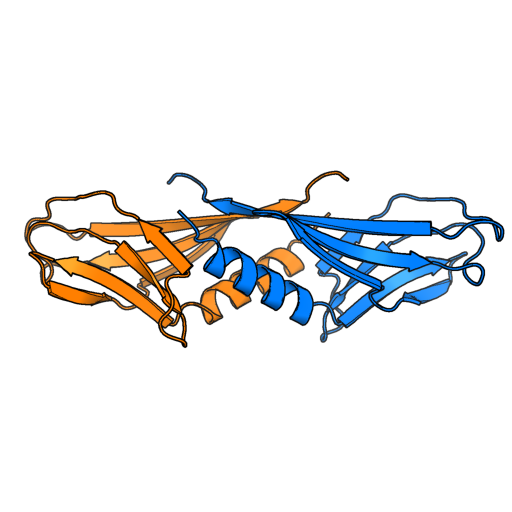225 C CA . GLU B 1 59 ? 0.079 -24.859 -6.816 1 97.69 59 GLU B CA 1
ATOM 1226 C C . GLU B 1 59 ? 1.041 -23.719 -6.48 1 97.69 59 GLU B C 1
ATOM 1228 O O . GLU B 1 59 ? 1.877 -23.344 -7.305 1 97.69 59 GLU B O 1
ATOM 1233 N N . ASN B 1 60 ? 0.88 -23.141 -5.309 1 97.25 60 ASN B N 1
ATOM 1234 C CA . ASN B 1 60 ? 1.826 -22.172 -4.773 1 97.25 60 ASN B CA 1
ATOM 1235 C C . ASN B 1 60 ? 2.021 -21 -5.727 1 97.25 60 ASN B C 1
ATOM 1237 O O . ASN B 1 60 ? 3.137 -20.75 -6.188 1 97.25 60 ASN B O 1
ATOM 1241 N N . LYS B 1 61 ? 0.964 -20.344 -6.051 1 98.19 61 LYS B N 1
ATOM 1242 C CA . LYS B 1 61 ? 1.017 -19.141 -6.859 1 98.19 61 LYS B CA 1
ATOM 1243 C C . LYS B 1 61 ? 1.408 -17.922 -6.016 1 98.19 61 LYS B C 1
ATOM 1245 O O . LYS B 1 61 ? 0.653 -17.5 -5.137 1 98.19 61 LYS B O 1
ATOM 1250 N N . ASN B 1 62 ? 2.605 -17.422 -6.301 1 98.62 62 ASN B N 1
ATOM 1251 C CA . ASN B 1 62 ? 3.16 -16.391 -5.441 1 98.62 62 ASN B CA 1
ATOM 1252 C C . ASN B 1 62 ? 3.617 -15.172 -6.25 1 98.62 62 ASN B C 1
ATOM 1254 O O . ASN B 1 62 ? 3.924 -15.297 -7.438 1 98.62 62 ASN B O 1
ATOM 1258 N N . LEU B 1 63 ? 3.604 -14.047 -5.664 1 98.75 63 LEU B N 1
ATOM 1259 C CA . LEU B 1 63 ? 4.383 -12.898 -6.117 1 98.75 63 LEU B CA 1
ATOM 1260 C C . LEU B 1 63 ? 5.66 -12.75 -5.297 1 98.75 63 LEU B C 1
ATOM 1262 O O . LEU B 1 63 ? 5.617 -12.75 -4.066 1 98.75 63 LEU B O 1
ATOM 1266 N N . ILE B 1 64 ? 6.754 -12.602 -6.023 1 98.81 64 ILE B N 1
ATOM 1267 C CA . ILE B 1 64 ? 8.086 -12.57 -5.422 1 98.81 64 ILE B CA 1
ATOM 1268 C C . ILE B 1 64 ? 8.711 -11.188 -5.621 1 98.81 64 ILE B C 1
ATOM 1270 O O . ILE B 1 64 ? 8.617 -10.609 -6.703 1 98.81 64 ILE B O 1
ATOM 1274 N N . ASP B 1 65 ? 9.359 -10.727 -4.547 1 98.31 65 ASP B N 1
ATOM 1275 C CA . ASP B 1 65 ? 9.984 -9.414 -4.695 1 98.31 65 ASP B CA 1
ATOM 1276 C C . ASP B 1 65 ? 11.445 -9.539 -5.113 1 98.31 65 ASP B C 1
ATOM 1278 O O . ASP B 1 65 ? 11.914 -10.641 -5.422 1 98.31 65 ASP B O 1
ATOM 1282 N N . GLN B 1 66 ? 12.164 -8.438 -5.168 1 95.88 66 GLN B N 1
ATOM 1283 C CA . GLN B 1 66 ? 13.539 -8.367 -5.656 1 95.88 66 GLN B CA 1
ATOM 1284 C C . GLN B 1 66 ? 14.484 -9.141 -4.746 1 95.88 66 GLN B C 1
ATOM 1286 O O . GLN B 1 66 ? 15.539 -9.609 -5.184 1 95.88 66 GLN B O 1
ATOM 1291 N N . ASP B 1 67 ? 14.125 -9.344 -3.496 1 97.19 67 ASP B N 1
ATOM 1292 C CA . ASP B 1 67 ? 14.953 -10.047 -2.525 1 97.19 67 ASP B CA 1
ATOM 1293 C C . ASP B 1 67 ? 14.648 -11.539 -2.521 1 97.19 67 ASP B C 1
ATOM 1295 O O . ASP B 1 67 ? 15.219 -12.289 -1.726 1 97.19 67 ASP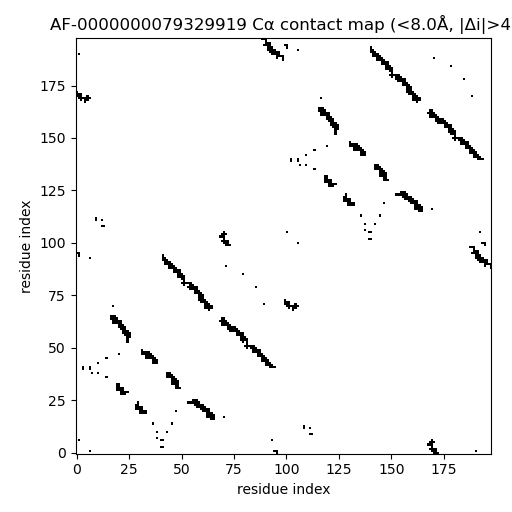 B O 1
ATOM 1299 N N . GLY B 1 68 ? 13.688 -11.906 -3.293 1 97.56 68 GLY B N 1
ATOM 1300 C CA . GLY B 1 68 ? 13.328 -13.312 -3.367 1 97.56 68 GLY B CA 1
ATOM 1301 C C . GLY B 1 68 ? 12.297 -13.711 -2.33 1 97.56 68 GLY B C 1
ATOM 1302 O O . GLY B 1 68 ? 12.086 -14.906 -2.088 1 97.56 68 GLY B O 1
ATOM 1303 N N . GLU B 1 69 ? 11.664 -12.75 -1.716 1 98.19 69 GLU B N 1
ATOM 1304 C CA . GLU B 1 69 ? 10.672 -13.039 -0.686 1 98.19 69 GLU B CA 1
ATOM 1305 C C . GLU B 1 69 ? 9.266 -13.086 -1.273 1 98.19 69 GLU B C 1
ATOM 1307 O O . GLU B 1 69 ? 8.961 -12.367 -2.229 1 98.19 69 GLU B O 1
ATOM 1312 N N . ILE B 1 70 ? 8.375 -13.898 -0.653 1 98.44 70 ILE B N 1
ATOM 1313 C CA . ILE B 1 70 ? 6.977 -13.977 -1.065 1 98.44 70 ILE B CA 1
ATOM 1314 C C . ILE B 1 70 ? 6.195 -12.812 -0.46 1 98.44 70 ILE B C 1
ATOM 1316 O O . ILE B 1 70 ? 6.133 -12.672 0.763 1 98.44 70 ILE B O 1
ATOM 1320 N N . ILE B 1 71 ? 5.582 -12.055 -1.326 1 97.94 71 ILE B N 1
ATOM 1321 C CA . ILE B 1 71 ? 4.797 -10.914 -0.86 1 97.94 71 ILE B CA 1
ATOM 1322 C C . ILE B 1 71 ? 3.312 -11.273 -0.863 1 97.94 71 ILE B C 1
ATOM 1324 O O . ILE B 1 71 ? 2.561 -10.844 0.013 1 97.94 71 ILE B O 1
ATOM 1328 N N . PHE B 1 72 ? 2.9 -11.992 -1.915 1 97.81 72 PHE B N 1
ATOM 1329 C CA . PHE B 1 72 ? 1.559 -12.555 -2.018 1 97.81 72 PHE B CA 1
ATOM 1330 C C . PHE B 1 72 ? 1.617 -14.055 -2.281 1 97.81 72 PHE B C 1
ATOM 1332 O O . PHE B 1 72 ? 2.451 -14.523 -3.061 1 97.81 72 PHE B O 1
ATOM 1339 N N . GLN B 1 73 ? 0.644 -14.688 -1.657 1 97.25 73 GLN B N 1
ATOM 1340 C CA . GLN B 1 73 ? 0.598 -16.125 -1.858 1 97.25 73 GLN B CA 1
ATOM 1341 C C . GLN B 1 73 ? -0.83 -16.609 -2.115 1 97.25 73 GLN B C 1
ATOM 1343 O O . GLN B 1 73 ? -1.779 -16.078 -1.535 1 97.25 73 GLN B O 1
ATOM 1348 N N . ASN B 1 74 ? -0.979 -17.484 -2.961 1 94.5 74 ASN B N 1
ATOM 1349 C CA . ASN B 1 74 ? -2.205 -18.203 -3.271 1 94.5 74 ASN B CA 1
ATOM 1350 C C . ASN B 1 74 ? -1.968 -19.719 -3.332 1 94.5 74 ASN B C 1
ATOM 1352 O O . ASN B 1 74 ? -1.332 -20.203 -4.266 1 94.5 74 ASN B O 1
ATOM 1356 N N . SER B 1 75 ? -2.512 -20.438 -2.389 1 92.5 75 SER B N 1
ATOM 1357 C CA . SER B 1 75 ? -2.195 -21.859 -2.254 1 92.5 75 SER B CA 1
ATOM 1358 C C . SER B 1 75 ? -3.277 -22.734 -2.885 1 92.5 75 SER B C 1
ATOM 1360 O O . SER B 1 75 ? -3.207 -23.969 -2.824 1 92.5 75 SER B O 1
ATOM 1362 N N . ASN B 1 76 ? -4.305 -22.078 -3.459 1 94.12 76 ASN B N 1
ATOM 1363 C CA . ASN B 1 76 ? -5.312 -22.875 -4.156 1 94.12 76 ASN B CA 1
ATOM 1364 C C . ASN B 1 76 ? -4.695 -23.703 -5.273 1 94.12 76 ASN B C 1
ATOM 1366 O O . ASN B 1 76 ? -3.756 -23.266 -5.938 1 94.12 76 ASN B O 1
ATOM 1370 N N . VAL B 1 77 ? -5.293 -24.906 -5.398 1 97 77 VAL B N 1
ATOM 1371 C CA . VAL B 1 77 ? -4.797 -25.812 -6.418 1 97 77 VAL B CA 1
ATOM 1372 C C . VAL B 1 77 ? -5.758 -25.844 -7.605 1 97 77 VAL B C 1
ATOM 1374 O O . VAL B 1 77 ? -6.977 -25.875 -7.426 1 97 77 VAL B O 1
ATOM 1377 N N . VAL B 1 78 ? -5.109 -25.766 -8.766 1 96.44 78 VAL B N 1
ATOM 1378 C CA . VAL B 1 78 ? -5.918 -25.828 -9.984 1 96.44 78 VAL B CA 1
ATOM 1379 C C . VAL B 1 78 ? -5.324 -26.844 -10.953 1 96.44 78 VAL B C 1
ATOM 1381 O O . VAL B 1 78 ? -4.105 -26.906 -11.125 1 96.44 78 VAL B O 1
ATOM 1384 N N . GLN B 1 79 ? -6.164 -27.641 -11.531 1 97.62 79 GLN B N 1
ATOM 1385 C CA . GLN B 1 79 ? -5.758 -28.469 -12.656 1 97.62 79 GLN B CA 1
ATOM 1386 C C . GLN B 1 79 ? -5.922 -27.734 -13.984 1 97.62 79 GLN B C 1
ATOM 1388 O O . GLN B 1 79 ? -7.008 -27.25 -14.289 1 97.62 79 GLN B O 1
ATOM 1393 N N . LYS B 1 80 ? -4.797 -27.625 -14.656 1 96.25 80 LYS B N 1
ATOM 1394 C CA . LYS B 1 80 ? -4.836 -26.891 -15.922 1 96.25 80 LYS B CA 1
ATOM 1395 C C . LYS B 1 80 ? -4.516 -27.812 -17.094 1 96.25 80 LYS B C 1
ATOM 1397 O O . LYS B 1 80 ? -3.543 -28.562 -17.047 1 96.25 80 LYS B O 1
ATOM 1402 N N . ASP B 1 81 ? -5.324 -27.734 -18.156 1 93.19 81 ASP B N 1
ATOM 1403 C CA . ASP B 1 81 ? -5.004 -28.453 -19.391 1 93.19 81 ASP B CA 1
ATOM 1404 C C . ASP B 1 81 ? -4.418 -27.516 -20.438 1 93.19 81 ASP B C 1
ATOM 1406 O O . ASP B 1 81 ? -4.137 -26.344 -20.141 1 93.19 81 ASP B O 1
ATOM 1410 N N . THR B 1 82 ? -4.09 -28 -21.625 1 88.31 82 THR B N 1
ATOM 1411 C CA . THR B 1 82 ? -3.373 -27.234 -22.641 1 88.31 82 THR B CA 1
ATOM 1412 C C . THR B 1 82 ? -4.336 -26.359 -23.438 1 88.31 82 THR B C 1
ATOM 1414 O O . THR B 1 82 ? -3.91 -25.547 -24.25 1 88.31 82 THR B O 1
ATOM 1417 N N . THR B 1 83 ? -5.504 -26.5 -23.172 1 84.06 83 THR B N 1
ATOM 1418 C CA . THR B 1 83 ? -6.477 -25.922 -24.094 1 84.06 83 THR B CA 1
ATOM 1419 C C . THR B 1 83 ? -6.77 -24.469 -23.719 1 84.06 83 THR B C 1
ATOM 1421 O O . THR B 1 83 ? -7.145 -23.672 -24.578 1 84.06 83 THR B O 1
ATOM 1424 N N . LYS B 1 84 ? -6.527 -24.156 -22.438 1 86.88 84 LYS B N 1
ATOM 1425 C CA . LYS B 1 84 ? -6.914 -22.812 -22.047 1 86.88 84 LYS B CA 1
ATOM 1426 C C . LYS B 1 84 ? -5.812 -22.141 -21.219 1 86.88 84 LYS B C 1
ATOM 1428 O O . LYS B 1 84 ? -5.074 -22.812 -20.5 1 86.88 84 LYS B O 1
ATOM 1433 N N . GLY B 1 85 ? -5.719 -20.906 -21.531 1 95 85 GLY B N 1
ATOM 1434 C CA . GLY B 1 85 ? -4.918 -20.109 -20.609 1 95 85 GLY B CA 1
ATOM 1435 C C . GLY B 1 85 ? -5.559 -19.953 -19.25 1 95 85 GLY B C 1
ATOM 1436 O O . GLY B 1 85 ? -6.766 -20.141 -19.094 1 95 85 GLY B O 1
ATOM 1437 N N . LEU B 1 86 ? -4.738 -19.812 -18.188 1 96.56 86 LEU B N 1
ATOM 1438 C CA . LEU B 1 86 ? -5.211 -19.547 -16.844 1 96.56 86 LEU B CA 1
ATOM 1439 C C . LEU B 1 86 ? -4.738 -18.172 -16.359 1 96.56 86 LEU B C 1
ATOM 1441 O O . LEU B 1 86 ? -3.537 -17.906 -16.328 1 96.56 86 LEU B O 1
ATOM 1445 N N . LEU B 1 87 ? -5.703 -17.328 -16.031 1 96.62 87 LEU B N 1
ATOM 1446 C CA . LEU B 1 87 ? -5.398 -16.016 -15.461 1 96.62 87 LEU B CA 1
ATOM 1447 C C . LEU B 1 87 ? -5.438 -16.062 -13.938 1 96.62 87 LEU B C 1
ATOM 1449 O O . LEU B 1 87 ? -6.473 -16.391 -13.352 1 96.62 87 LEU B O 1
ATOM 1453 N N . ILE B 1 88 ? -4.312 -15.773 -13.336 1 96.5 88 ILE B N 1
ATOM 1454 C CA . ILE B 1 88 ? -4.219 -15.641 -11.883 1 96.5 88 ILE B CA 1
ATOM 1455 C C . ILE B 1 88 ? -4.262 -14.156 -11.508 1 96.5 88 ILE B C 1
ATOM 1457 O O . ILE B 1 88 ? -3.525 -13.344 -12.07 1 96.5 88 ILE B O 1
ATOM 1461 N N . VAL B 1 89 ? -5.074 -13.82 -10.516 1 96.69 89 VAL B N 1
ATOM 1462 C CA . VAL B 1 89 ? -5.227 -12.43 -10.109 1 96.69 89 VAL B CA 1
ATOM 1463 C C . VAL B 1 89 ? -4.922 -12.281 -8.625 1 96.69 89 VAL B C 1
ATOM 1465 O O . VAL B 1 89 ? -5.477 -13 -7.793 1 96.69 89 VAL B O 1
ATOM 1468 N N . PHE B 1 90 ? -4.043 -11.461 -8.32 1 97.44 90 PHE B N 1
ATOM 1469 C CA . PHE B 1 90 ? -3.84 -10.977 -6.961 1 97.44 90 PHE B CA 1
ATOM 1470 C C . PHE B 1 90 ? -4.441 -9.586 -6.789 1 97.44 90 PHE B C 1
ATOM 1472 O O . PHE B 1 90 ? -4.156 -8.68 -7.57 1 97.44 90 PHE B O 1
ATOM 1479 N N . SER B 1 91 ? -5.238 -9.414 -5.777 1 96.75 91 SER B N 1
ATOM 1480 C CA . SER B 1 91 ? -5.941 -8.156 -5.547 1 96.75 91 SER B CA 1
ATOM 1481 C C . SER B 1 91 ? -5.648 -7.605 -4.156 1 96.75 91 SER B C 1
ATOM 1483 O O . SER B 1 91 ? -5.75 -8.328 -3.164 1 96.75 91 SER B O 1
ATOM 1485 N N . VAL B 1 92 ? -5.328 -6.363 -4.16 1 96.5 92 VAL B N 1
ATOM 1486 C CA . VAL B 1 92 ? -5.051 -5.719 -2.881 1 96.5 92 VAL B CA 1
ATOM 1487 C C . VAL B 1 92 ? -5.797 -4.391 -2.797 1 96.5 92 VAL B C 1
ATOM 1489 O O . VAL B 1 92 ? -5.758 -3.588 -3.73 1 96.5 92 VAL B O 1
ATOM 1492 N N . LYS B 1 93 ? -6.469 -4.199 -1.704 1 96.75 93 LYS B N 1
ATOM 1493 C CA . LYS B 1 93 ? -7.172 -2.947 -1.438 1 96.75 93 LYS B CA 1
ATOM 1494 C C . LYS B 1 93 ? -6.387 -2.074 -0.461 1 96.75 93 LYS B C 1
ATOM 1496 O O . LYS B 1 93 ? -5.855 -2.57 0.533 1 96.75 93 LYS B O 1
ATOM 1501 N N . ILE B 1 94 ? -6.297 -0.775 -0.743 1 95.94 94 ILE B N 1
ATOM 1502 C CA . ILE B 1 94 ? -5.695 0.257 0.096 1 95.94 94 ILE B CA 1
ATOM 1503 C C . ILE B 1 94 ? -6.773 1.222 0.581 1 95.94 94 ILE B C 1
ATOM 1505 O O . ILE B 1 94 ? -7.375 1.944 -0.218 1 95.94 94 ILE B O 1
ATOM 1509 N N . SER B 1 95 ? -6.977 1.221 1.894 1 94.75 95 SER B N 1
ATOM 1510 C CA . SER B 1 95 ? -8.094 2.029 2.361 1 94.75 95 SER B CA 1
ATOM 1511 C C . SER B 1 95 ? -7.77 2.713 3.686 1 94.75 95 SER B C 1
ATOM 1513 O O . SER B 1 95 ? -6.973 2.201 4.473 1 94.75 95 SER B O 1
ATOM 1515 N N . GLU B 1 96 ? -8.391 3.824 3.846 1 92.44 96 GLU B N 1
ATOM 1516 C CA . GLU B 1 96 ? -8.266 4.527 5.117 1 92.44 96 GLU B CA 1
ATOM 1517 C C . GLU B 1 96 ? -9.094 3.85 6.207 1 92.44 96 GLU B C 1
ATOM 1519 O O . GLU B 1 96 ? -10.18 3.34 5.941 1 92.44 96 GLU B O 1
ATOM 1524 N N . VAL B 1 97 ? -8.445 3.857 7.402 1 89.5 97 VAL B N 1
ATOM 1525 C CA . VAL B 1 97 ? -9.188 3.346 8.547 1 89.5 97 VAL B CA 1
ATOM 1526 C C . VAL B 1 97 ? -9.438 4.473 9.547 1 89.5 97 VAL B C 1
ATOM 1528 O O . VAL B 1 97 ? -8.555 5.293 9.805 1 89.5 97 VAL B O 1
ATOM 1531 N N . GLU B 1 98 ? -10.664 4.594 10.039 1 78.5 98 GLU B N 1
ATOM 1532 C CA . GLU B 1 98 ? -11 5.598 11.039 1 78.5 98 GLU B CA 1
ATOM 1533 C C . GLU B 1 98 ? -10.25 5.336 12.352 1 78.5 98 GLU B C 1
ATOM 1535 O O . GLU B 1 98 ? -10.102 4.188 12.766 1 78.5 98 GLU B O 1
ATOM 1540 N N . VAL B 1 99 ? -9.602 6.43 12.789 1 67.56 99 VAL B N 1
ATOM 1541 C CA . VAL B 1 99 ? -8.906 6.324 14.062 1 67.56 99 VAL B CA 1
ATOM 1542 C C . VAL B 1 99 ? -9.898 6.523 15.211 1 67.56 99 VAL B C 1
ATOM 1544 O O . VAL B 1 99 ? -10.867 7.277 15.078 1 67.56 99 VAL B O 1
#

pLDDT: mean 96.15, std 4.33, range [67.12, 98.81]

Sequence (198 aa):
MITEKGINKIANLIVGLVKKGQVTVEGITKDVELYRTAVNKDTLKIFLLLDDTFTGKIENKNLIDQDGEIIFQNSNVVQKDTTKGLLIVFSVKISEVEVMITEKGINKIANLIVGLVKKGQVTVEGITKDVELYRTAVNKDTLKIFLLLDDTFTGKIENKNLIDQDGEIIFQNSNVVQKDTTKGLLIVFSVKISEVEV

Solvent-accessible surface area (backbone atoms only — not comparable to full-atom values): 10577 Å² total; per-residue (Å²): 80,67,33,73,65,27,43,51,52,51,47,50,51,51,55,69,46,47,64,30,32,33,33,25,43,73,85,42,78,41,80,36,65,74,64,47,75,47,76,57,90,48,32,38,34,42,30,34,65,41,45,55,87,49,59,40,49,37,31,53,40,28,33,24,27,82,87,69,44,65,29,31,42,37,72,66,73,45,82,39,53,62,86,49,70,46,79,45,76,48,37,38,33,57,43,67,46,89,128,79,66,33,73,66,27,43,52,51,51,47,49,50,51,56,69,45,46,65,31,32,34,32,25,44,74,86,41,77,43,79,36,65,73,64,47,72,48,76,57,91,48,31,37,35,42,31,36,66,40,46,56,86,49,59,40,49,37,32,51,40,29,34,24,28,84,86,70,44,63,29,31,42,39,73,67,73,45,82,39,53,61,84,47,70,46,79,46,75,49,37,38,33,57,40,69,46,89,128